Protein AF-A0A1V6W0F0-F1 (afdb_monomer)

Organism: Penicillium nalgiovense (NCBI:txid60175)

Foldseek 3Di:
DVQAVDDPVRCLVCVLVLLCLWQVDFFPLHDPDDDDPVVVVVSVVVLVVPFARTDLVSLLVSLCVVAPQPAWFQDQPPRPVPRDKDWFWWAAPPPRQIEIGINDQFQADDDPPDSHHYDDDPDPQQTDHPSVSVSLQAQDGSHHHWDQGPPPGTIHHRLLAALPCLLVVVVVVCRRCVPDDADLAAEGEDPADEDDPDDDPPDDDPPPCPDPPNVVVVCSCPPLSNDNVSSVVVSCVPPPPVRCLRYDYQHHYDPDPDDPPSPSVCSVVVSPDDGDDDLSNVLSCLVRPFKDWDFPDDFDDDPNDTDTHIDIGTPDQPVLVSLVVNCVSPVFAFDADPVRHGPGTRDNPDDDD

Secondary structure (DSSP, 8-state):
-GGGT--HHHHHHHHHHHHHHHHSS--TT--SS---HHHHHHHHHHHHHSS-SS-HHHHHHHHHHHS-TT-BTT-STT--TT----EEEEEETTT--EEEEES---SSPPPTT-SEEE---SSGGG--BHHHHHHHHT--TTTS--EEETTTEEEEETHHHHSS-HHHHHHHHHHH-TT--S-S-EEEEPS-B----------S-HHHHTSHHHHHHHHHHT-GGG-HHHHHHHHHTTS-HHHHTTEEEE--B-SSPPPPTT-TTSHHHHTTSPPPPPHHHHHHHHHHSSEEEEESSPPEEETTEEE--EEEEESSTTHHHHHHHHHHHSTT-EEE-TTS-EEEE--TT-S--

InterPro domains:
  IPR002641 Patatin-like phospholipase domain [PF01734] (39-170)
  IPR016035 Acyl transferase/acyl hydrolase/lysophospholipase [SSF52151] (5-272)

Mean predicted aligned error: 9.12 Å

Radius of gyration: 24.49 Å; Cα contacts (8 Å, |Δi|>4): 458; chains: 1; bounding box: 68×50×75 Å

Sequence (353 aa):
MVLNGLSAEESCAKFPAFARMIFGSPPKHAPKSPISRCATWIKSLACFLADCQYDSERLEDALQRVVDPQRRMFDVTTTSSTGCRVAIITSRTSDGKACVLANYRGMGQREANAAYEFLVPKTADENPHVWKVAQCSVAAPFFFRSKSLPGFGALQDGGVRANNPLAIALKESVVIWPSAKTHDLLLSVGTGSFSSLAKPIEGASRILQDSAIPRMIRATMSSPCMDGEQGFHEALNFVPDVERSNIFRLNHELPEPLPRLDDVSKLEGMSKMHFTVPTELVRTILATAFFFFELDELPIKSQGVFFCKGSVLCSRSYSRDLVKLVMVEFPGARFEMARGQRLGDIDDDDGCR

Solvent-accessible surface area (backbone atoms only — not comparable to full-atom values): 21026 Å² total; per-residue (Å²): 84,53,90,61,75,42,50,70,68,57,36,60,70,46,41,63,63,54,48,40,64,55,47,65,55,79,44,83,79,55,79,93,60,97,72,58,74,70,62,48,54,55,46,52,52,50,54,70,68,34,69,37,35,48,63,62,65,43,47,46,58,52,31,45,74,49,29,62,73,81,42,44,39,62,57,66,87,75,49,56,103,78,66,73,79,51,75,48,53,21,11,31,71,90,78,49,44,33,33,38,44,40,40,66,81,53,80,39,84,78,64,95,82,47,90,50,44,78,65,73,67,89,51,80,83,32,52,51,36,40,40,58,54,50,49,18,28,66,12,37,82,62,42,22,54,63,39,69,43,63,94,70,44,50,23,16,16,11,33,79,46,42,44,28,54,55,49,58,51,57,58,48,47,45,20,54,38,67,86,59,90,70,68,76,68,42,81,46,77,56,94,56,47,54,82,70,82,78,70,81,84,84,84,71,76,64,79,74,58,69,35,72,65,58,42,50,53,49,50,59,75,68,27,59,39,58,33,46,66,54,28,45,56,60,35,48,75,78,50,60,76,86,62,47,82,35,53,45,77,52,62,47,77,43,98,53,79,74,74,62,96,68,52,68,84,50,50,72,61,59,73,69,56,87,81,84,77,58,67,68,57,54,51,48,45,63,72,52,72,40,58,46,81,46,70,78,49,82,67,46,78,54,96,93,42,73,50,74,50,63,47,81,44,58,81,51,84,62,32,41,63,51,45,55,50,43,46,70,80,32,79,84,36,59,47,61,45,100,88,71,49,77,76,45,76,67,56,95,82,48,55,67,130

pLDDT: mean 83.38, std 13.98, range [41.59, 97.75]

Structure (mmCIF, N/CA/C/O backbone):
data_AF-A0A1V6W0F0-F1
#
_entry.id   AF-A0A1V6W0F0-F1
#
loop_
_atom_site.group_PDB
_atom_site.id
_atom_site.type_symbol
_atom_site.label_atom_id
_atom_site.label_alt_id
_atom_site.label_comp_id
_atom_site.label_asym_id
_atom_site.label_entity_id
_atom_site.label_seq_id
_atom_site.pdbx_PDB_ins_code
_atom_site.Cartn_x
_atom_site.Cartn_y
_atom_site.Cartn_z
_atom_site.occupancy
_atom_site.B_iso_or_equiv
_atom_site.auth_seq_id
_atom_site.auth_comp_id
_atom_site.auth_asym_id
_atom_site.auth_atom_id
_atom_site.pdbx_PDB_model_num
ATOM 1 N N . MET A 1 1 ? -5.999 -0.229 -9.070 1.00 49.59 1 MET A N 1
ATOM 2 C CA . MET A 1 1 ? -7.384 -0.579 -9.463 1.00 49.59 1 MET A CA 1
ATOM 3 C C . MET A 1 1 ? -8.366 -0.294 -8.333 1.00 49.59 1 MET A C 1
ATOM 5 O O . MET A 1 1 ? -9.272 0.497 -8.543 1.00 49.59 1 MET A O 1
ATOM 9 N N . VAL A 1 2 ? -8.121 -0.808 -7.122 1.00 56.62 2 VAL A N 1
ATOM 10 C CA . VAL A 1 2 ? -8.956 -0.568 -5.922 1.00 56.62 2 VAL A CA 1
ATOM 11 C C . VAL A 1 2 ? -9.174 0.917 -5.597 1.00 56.62 2 VAL A C 1
ATOM 13 O O . VAL A 1 2 ? -10.267 1.319 -5.217 1.00 56.62 2 VAL A O 1
ATOM 16 N N . LEU A 1 3 ? -8.170 1.772 -5.835 1.00 59.12 3 LEU A N 1
ATOM 17 C CA . LEU A 1 3 ? -8.300 3.219 -5.625 1.00 59.12 3 LEU A CA 1
ATOM 18 C C . LEU A 1 3 ? -9.451 3.863 -6.413 1.00 59.12 3 LEU A C 1
ATOM 20 O O . LEU A 1 3 ? -9.913 4.922 -6.006 1.00 59.12 3 LEU A O 1
ATOM 24 N N . ASN A 1 4 ? -9.935 3.245 -7.493 1.00 67.94 4 ASN A N 1
ATOM 25 C CA . ASN A 1 4 ? -11.017 3.772 -8.325 1.00 67.94 4 ASN A CA 1
ATOM 26 C C . ASN A 1 4 ? -12.413 3.241 -7.936 1.00 67.94 4 ASN A C 1
ATOM 28 O O . ASN A 1 4 ? -13.309 3.210 -8.772 1.00 67.94 4 ASN A O 1
ATOM 32 N N . GLY A 1 5 ? -12.586 2.755 -6.701 1.00 70.44 5 GLY A N 1
ATOM 33 C CA . GLY A 1 5 ? -13.864 2.213 -6.221 1.00 70.44 5 GLY A CA 1
ATOM 34 C C . GLY A 1 5 ? -14.187 0.800 -6.717 1.00 70.44 5 GLY A C 1
ATOM 35 O O . GLY A 1 5 ? -15.280 0.311 -6.460 1.00 70.44 5 GLY A O 1
ATOM 36 N N . LEU A 1 6 ? -13.246 0.139 -7.401 1.00 78.62 6 LEU A N 1
ATOM 37 C CA . LEU A 1 6 ? -13.372 -1.272 -7.762 1.00 78.62 6 LEU A CA 1
ATOM 38 C C . LEU A 1 6 ? -13.197 -2.154 -6.524 1.00 78.62 6 LEU A C 1
ATOM 40 O O . LEU A 1 6 ? -12.285 -1.928 -5.721 1.00 78.62 6 LEU A O 1
ATOM 44 N N . SER A 1 7 ? -14.016 -3.197 -6.425 1.00 84.88 7 SER A N 1
ATOM 45 C CA . SER A 1 7 ? -13.841 -4.258 -5.430 1.00 84.88 7 SER A CA 1
ATOM 46 C C . SER A 1 7 ? -12.527 -5.026 -5.638 1.00 84.88 7 SER A C 1
ATOM 48 O O . SER A 1 7 ? -11.852 -4.920 -6.677 1.00 84.88 7 SER A O 1
ATOM 50 N N . ALA A 1 8 ? -12.141 -5.808 -4.627 1.00 85.06 8 ALA A N 1
ATOM 51 C CA . ALA A 1 8 ? -10.982 -6.686 -4.717 1.00 85.06 8 ALA A CA 1
ATOM 52 C C . ALA A 1 8 ? -11.203 -7.783 -5.772 1.00 85.06 8 ALA A C 1
ATOM 54 O O . ALA A 1 8 ? -10.299 -8.030 -6.576 1.00 85.06 8 ALA A O 1
ATOM 55 N N . GLU A 1 9 ? -12.406 -8.370 -5.844 1.00 87.44 9 GLU A N 1
ATOM 56 C CA . GLU A 1 9 ? -12.744 -9.389 -6.842 1.00 87.44 9 GLU A CA 1
ATOM 57 C C . GLU A 1 9 ? -12.674 -8.828 -8.267 1.00 87.44 9 GLU A C 1
ATOM 59 O O . GLU A 1 9 ? -12.034 -9.420 -9.139 1.00 87.44 9 GLU A O 1
ATOM 64 N N . GLU A 1 10 ? -13.254 -7.649 -8.512 1.00 88.75 10 GLU A N 1
ATOM 65 C CA . GLU A 1 10 ? -13.190 -7.003 -9.829 1.00 88.75 10 GLU A CA 1
ATOM 66 C C . GLU A 1 10 ? -11.758 -6.633 -10.221 1.00 88.75 10 GLU A C 1
ATOM 68 O O . GLU A 1 10 ? -11.378 -6.743 -11.390 1.00 88.75 10 GLU A O 1
ATOM 73 N N . SER A 1 11 ? -10.955 -6.181 -9.253 1.00 89.06 11 SER A N 1
ATOM 74 C CA . SER A 1 11 ? -9.541 -5.876 -9.479 1.00 89.06 11 SER A CA 1
ATOM 75 C C . SER A 1 11 ? -8.767 -7.137 -9.865 1.00 89.06 11 SER A C 1
ATOM 77 O O . SER A 1 11 ? -8.005 -7.102 -10.831 1.00 89.06 11 SER A O 1
ATOM 79 N N . CYS A 1 12 ? -9.006 -8.256 -9.173 1.00 88.50 12 CYS A N 1
ATOM 80 C CA . CYS A 1 12 ? -8.413 -9.554 -9.490 1.00 88.50 12 CYS A CA 1
ATOM 81 C C . CYS A 1 12 ? -8.813 -10.030 -10.897 1.00 88.50 12 CYS A C 1
ATOM 83 O O . CYS A 1 12 ? -7.951 -10.373 -11.704 1.00 88.50 12 CYS A O 1
ATOM 85 N N . ALA A 1 13 ? -10.102 -9.951 -11.244 1.00 89.06 13 ALA A N 1
ATOM 86 C CA . ALA A 1 13 ? -10.613 -10.375 -12.548 1.00 89.06 13 ALA A CA 1
ATOM 87 C C . ALA A 1 13 ? -10.042 -9.554 -13.721 1.00 89.06 13 ALA A C 1
ATOM 89 O O . ALA A 1 13 ? -9.787 -10.091 -14.800 1.00 89.06 13 ALA A O 1
ATOM 90 N N . LYS A 1 14 ? -9.818 -8.249 -13.525 1.00 89.88 14 LYS A N 1
ATOM 91 C CA . LYS A 1 14 ? -9.286 -7.352 -14.568 1.00 89.88 14 LYS A CA 1
ATOM 92 C C . LYS A 1 14 ? -7.756 -7.372 -14.668 1.00 89.88 14 LYS A C 1
ATOM 94 O O . LYS A 1 14 ? -7.216 -6.989 -15.712 1.00 89.88 14 LYS A O 1
ATOM 99 N N . PHE A 1 15 ? -7.052 -7.820 -13.626 1.00 90.62 15 PHE A N 1
ATOM 100 C CA . PHE A 1 15 ? -5.590 -7.780 -13.565 1.00 90.62 15 PHE A CA 1
ATOM 101 C C . PHE A 1 15 ? -4.891 -8.513 -14.728 1.00 90.62 15 PHE A C 1
ATOM 103 O O . PHE A 1 15 ? -3.976 -7.925 -15.305 1.00 90.62 15 PHE A O 1
ATOM 110 N N . PRO A 1 16 ? -5.318 -9.713 -15.179 1.00 91.62 16 PRO A N 1
ATOM 111 C CA . PRO A 1 16 ? -4.650 -10.389 -16.292 1.00 91.62 16 PRO A CA 1
ATOM 112 C C . PRO A 1 16 ? -4.684 -9.609 -17.610 1.00 91.62 16 PRO A C 1
ATOM 114 O O . PRO A 1 16 ? -3.686 -9.556 -18.329 1.00 91.62 16 PRO A O 1
ATOM 117 N N . ALA A 1 17 ? -5.814 -8.973 -17.932 1.00 90.38 17 ALA A N 1
ATOM 118 C CA . ALA A 1 17 ? -5.926 -8.129 -19.121 1.00 90.38 17 ALA A CA 1
ATOM 119 C C . ALA A 1 17 ? -5.036 -6.881 -19.004 1.00 90.38 17 ALA A C 1
ATOM 121 O O . ALA A 1 17 ? -4.352 -6.509 -19.959 1.00 90.38 17 ALA A O 1
ATOM 122 N N . PHE A 1 18 ? -4.997 -6.278 -17.813 1.00 90.62 18 PHE A N 1
ATOM 123 C CA . PHE A 1 18 ? -4.129 -5.144 -17.505 1.00 90.62 18 PHE A CA 1
ATOM 124 C C . PHE A 1 18 ? -2.638 -5.496 -17.645 1.00 90.62 18 PHE A C 1
ATOM 126 O O . PHE A 1 18 ? -1.905 -4.797 -18.342 1.00 90.62 18 PHE A O 1
ATOM 133 N N . ALA A 1 19 ? -2.191 -6.614 -17.070 1.00 91.38 19 ALA A N 1
ATOM 134 C CA . ALA A 1 19 ? -0.801 -7.060 -17.149 1.00 91.38 19 ALA A CA 1
ATOM 135 C C . ALA A 1 19 ? -0.371 -7.368 -18.594 1.00 91.38 19 ALA A C 1
ATOM 137 O O . ALA A 1 19 ? 0.707 -6.960 -19.023 1.00 91.38 19 ALA A O 1
ATOM 138 N N . ARG A 1 20 ? -1.235 -8.017 -19.390 1.00 91.38 20 ARG A N 1
ATOM 139 C CA . ARG A 1 20 ? -0.967 -8.312 -20.812 1.00 91.38 20 ARG A CA 1
ATOM 140 C C . ARG A 1 20 ? -0.881 -7.058 -21.682 1.00 91.38 20 ARG A C 1
ATOM 142 O O . ARG A 1 20 ? -0.145 -7.053 -22.660 1.00 91.38 20 ARG A O 1
ATOM 149 N N . MET A 1 21 ? -1.579 -5.982 -21.339 1.00 89.62 21 MET A N 1
ATOM 150 C CA . MET A 1 21 ? -1.435 -4.706 -22.048 1.00 89.62 21 MET A CA 1
ATOM 151 C C . MET A 1 21 ? -0.038 -4.089 -21.855 1.00 89.62 21 MET A C 1
ATOM 153 O O . MET A 1 21 ? 0.506 -3.498 -22.788 1.00 89.62 21 MET A O 1
ATOM 157 N N . ILE A 1 22 ? 0.553 -4.266 -20.670 1.00 89.44 22 ILE A N 1
ATOM 158 C CA . ILE A 1 22 ? 1.870 -3.722 -20.319 1.00 89.44 22 ILE A CA 1
ATOM 159 C C . ILE A 1 22 ? 2.995 -4.633 -20.834 1.00 89.44 22 ILE A C 1
ATOM 161 O O . ILE A 1 22 ? 3.895 -4.171 -21.536 1.00 89.44 22 ILE A O 1
ATOM 165 N N . PHE A 1 23 ? 2.921 -5.930 -20.526 1.00 89.25 23 PHE A N 1
ATOM 166 C CA . PHE A 1 23 ? 3.997 -6.905 -20.752 1.00 89.25 23 PHE A CA 1
ATOM 167 C C . PHE A 1 23 ? 3.743 -7.871 -21.920 1.00 89.25 23 PHE A C 1
ATOM 169 O O . PHE A 1 23 ? 4.612 -8.656 -22.276 1.00 89.25 23 PHE A O 1
ATOM 176 N N . GLY A 1 24 ? 2.566 -7.842 -22.550 1.00 78.00 24 GLY A N 1
ATOM 177 C CA . GLY A 1 24 ? 2.193 -8.808 -23.594 1.00 78.00 24 GLY A CA 1
ATOM 178 C C . GLY A 1 24 ? 2.834 -8.565 -24.960 1.00 78.00 24 GLY A C 1
ATOM 179 O O . GLY A 1 24 ? 2.580 -9.319 -25.894 1.00 78.00 24 GLY A O 1
ATOM 180 N N . SER A 1 25 ? 3.652 -7.524 -25.117 1.00 73.44 25 SER A N 1
ATOM 181 C CA . SER A 1 25 ? 4.489 -7.368 -26.307 1.00 73.44 25 SER A CA 1
ATOM 182 C C . SER A 1 25 ? 5.943 -7.657 -25.998 1.00 73.44 25 SER A C 1
ATOM 184 O O . SER A 1 25 ? 6.393 -7.379 -24.887 1.00 73.44 25 SER A O 1
ATOM 186 N N . PRO A 1 26 ? 6.688 -8.176 -26.989 1.00 66.81 26 PRO A N 1
ATOM 187 C CA . PRO A 1 26 ? 8.094 -8.467 -26.805 1.00 66.81 26 PRO A CA 1
ATOM 188 C C . PRO A 1 26 ? 8.844 -7.205 -26.344 1.00 66.81 26 PRO A C 1
ATOM 190 O O . PRO A 1 26 ? 8.580 -6.122 -26.884 1.00 66.81 26 PRO A O 1
ATOM 193 N N . PRO A 1 27 ? 9.788 -7.334 -25.393 1.00 66.88 27 PRO A N 1
ATOM 194 C CA . PRO A 1 27 ? 10.680 -6.249 -25.002 1.00 66.88 27 PRO A CA 1
ATOM 195 C C . PRO A 1 27 ? 11.294 -5.553 -26.221 1.00 66.88 27 PRO A C 1
ATOM 197 O O . PRO A 1 27 ? 11.553 -6.203 -27.240 1.00 66.88 27 PRO A O 1
ATOM 200 N N . LYS A 1 28 ? 11.603 -4.254 -26.117 1.00 60.59 28 LYS A N 1
ATOM 201 C CA . LYS A 1 28 ? 12.137 -3.439 -27.234 1.00 60.59 28 LYS A CA 1
ATOM 202 C C . LYS A 1 28 ? 13.365 -4.070 -27.919 1.00 60.59 28 LYS A C 1
ATOM 204 O O . LYS A 1 28 ? 13.586 -3.865 -29.111 1.00 60.59 28 LYS A O 1
ATOM 209 N N . HIS A 1 29 ? 14.126 -4.891 -27.191 1.00 59.22 29 HIS A N 1
ATOM 210 C CA . HIS A 1 29 ? 15.324 -5.585 -27.674 1.00 59.22 29 HIS A CA 1
ATOM 211 C C . HIS A 1 29 ? 15.187 -7.116 -27.791 1.00 59.22 29 HIS A C 1
ATOM 213 O O . HIS A 1 29 ? 16.197 -7.811 -27.933 1.00 59.22 29 HIS A O 1
ATOM 219 N N . ALA A 1 30 ? 13.963 -7.657 -27.774 1.00 51.38 30 ALA A N 1
ATOM 220 C CA . ALA A 1 30 ? 13.728 -9.093 -27.898 1.00 51.38 30 ALA A CA 1
ATOM 221 C C . ALA A 1 30 ? 14.316 -9.661 -29.211 1.00 51.38 30 ALA A C 1
ATOM 223 O O . ALA A 1 30 ? 14.197 -9.042 -30.278 1.00 51.38 30 ALA A O 1
ATOM 224 N N . PRO A 1 31 ? 14.980 -10.829 -29.171 1.00 48.44 31 PRO A N 1
ATOM 225 C CA . PRO A 1 31 ? 15.574 -11.425 -30.359 1.00 48.44 31 PRO A CA 1
ATOM 226 C C . PRO A 1 31 ? 14.484 -11.885 -31.338 1.00 48.44 31 PRO A C 1
ATOM 228 O O . PRO A 1 31 ? 13.665 -12.735 -31.015 1.00 48.44 31 PRO A O 1
ATOM 231 N N . LYS A 1 32 ? 14.497 -11.337 -32.560 1.00 48.00 32 LYS A N 1
ATOM 232 C CA . LYS A 1 32 ? 13.578 -11.717 -33.650 1.00 48.00 32 LYS A CA 1
ATOM 233 C C . LYS A 1 32 ? 14.002 -13.001 -34.399 1.00 48.00 32 LYS A C 1
ATOM 235 O O . LYS A 1 32 ? 13.306 -13.418 -35.315 1.00 48.00 32 LYS A O 1
ATOM 240 N N . SER A 1 33 ? 15.134 -13.617 -34.040 1.00 50.38 33 SER A N 1
ATOM 241 C CA . SER A 1 33 ? 15.689 -14.838 -34.655 1.00 50.38 33 SER A CA 1
ATOM 242 C C . SER A 1 33 ? 16.739 -15.497 -33.733 1.00 50.38 33 SER A C 1
ATOM 244 O O . SER A 1 33 ? 17.213 -14.832 -32.805 1.00 50.38 33 SER A O 1
ATOM 246 N N . PRO A 1 34 ? 17.128 -16.776 -33.942 1.00 47.16 34 PRO A N 1
ATOM 247 C CA . PRO A 1 34 ? 18.259 -17.382 -33.237 1.00 47.16 34 PRO A CA 1
ATOM 248 C C . PRO A 1 34 ? 19.565 -16.709 -33.686 1.00 47.16 34 PRO A C 1
ATOM 250 O O . PRO A 1 34 ? 19.930 -16.742 -34.859 1.00 47.16 34 PRO A O 1
ATOM 253 N N . ILE A 1 35 ? 20.250 -16.039 -32.759 1.00 52.50 35 ILE A N 1
ATOM 254 C CA . ILE A 1 35 ? 21.395 -15.167 -33.055 1.00 52.50 35 ILE A CA 1
ATOM 255 C C . ILE A 1 35 ? 22.701 -15.805 -32.556 1.00 52.50 35 ILE A C 1
ATOM 257 O O . ILE A 1 35 ? 22.751 -16.401 -31.484 1.00 52.50 35 ILE A O 1
ATOM 261 N N . SER A 1 36 ? 23.776 -15.635 -33.333 1.00 53.59 36 SER A N 1
ATOM 262 C CA . SER A 1 36 ? 25.158 -16.012 -32.993 1.00 53.59 36 SER A CA 1
ATOM 263 C C . SER A 1 36 ? 25.613 -15.498 -31.610 1.00 53.59 36 SER A C 1
ATOM 265 O O . SER A 1 36 ? 25.247 -14.400 -31.174 1.00 53.59 36 SER A O 1
ATOM 267 N N . ARG A 1 37 ? 26.477 -16.267 -30.927 1.00 52.28 37 ARG A N 1
ATOM 268 C CA . ARG A 1 37 ? 26.984 -15.971 -29.570 1.00 52.28 37 ARG A CA 1
ATOM 269 C C . ARG A 1 37 ? 27.592 -14.566 -29.444 1.00 52.28 37 ARG A C 1
ATOM 271 O O . ARG A 1 37 ? 27.335 -13.904 -28.446 1.00 52.28 37 ARG A O 1
ATOM 278 N N . CYS A 1 38 ? 28.318 -14.061 -30.445 1.00 48.62 38 CYS A N 1
ATOM 279 C CA . CYS A 1 38 ? 28.922 -12.716 -30.394 1.00 48.62 38 CYS A CA 1
ATOM 280 C C . CYS A 1 38 ? 27.882 -11.584 -30.401 1.00 48.62 38 CYS A C 1
ATOM 282 O O . CYS A 1 38 ? 28.019 -10.605 -29.670 1.00 48.62 38 CYS A O 1
ATOM 284 N N . ALA A 1 39 ? 26.799 -11.733 -31.163 1.00 51.50 39 ALA A N 1
ATOM 285 C CA . ALA A 1 39 ? 25.720 -10.749 -31.188 1.00 51.50 39 ALA A CA 1
ATOM 286 C C . ALA A 1 39 ? 24.831 -10.812 -29.927 1.00 51.50 39 ALA A C 1
ATOM 288 O O . ALA A 1 39 ? 24.142 -9.842 -29.617 1.00 51.50 39 ALA A O 1
ATOM 289 N N . THR A 1 40 ? 24.909 -11.898 -29.149 1.00 52.16 40 THR A N 1
ATOM 290 C CA . THR A 1 40 ? 24.295 -11.989 -27.812 1.00 52.16 40 THR A CA 1
ATOM 291 C C . THR A 1 40 ? 25.018 -11.085 -26.807 1.00 52.16 40 THR A C 1
ATOM 293 O O . THR A 1 40 ? 24.359 -10.369 -26.062 1.00 52.16 40 THR A O 1
ATOM 296 N N . TRP A 1 41 ? 26.356 -11.029 -26.836 1.00 50.31 41 TRP A N 1
ATOM 297 C CA . TRP A 1 41 ? 27.146 -10.138 -25.969 1.00 50.31 41 TRP A CA 1
ATOM 298 C C . TRP A 1 41 ? 26.914 -8.657 -26.282 1.00 50.31 41 TRP A C 1
ATOM 300 O O . TRP A 1 41 ? 26.657 -7.875 -25.371 1.00 50.31 41 TRP A O 1
ATOM 310 N N . ILE A 1 42 ? 26.921 -8.284 -27.567 1.00 54.94 42 ILE A N 1
ATOM 311 C CA . ILE A 1 42 ? 26.652 -6.904 -28.010 1.00 54.94 42 ILE A CA 1
ATOM 312 C C . ILE A 1 42 ? 25.230 -6.476 -27.622 1.00 54.94 42 ILE A C 1
ATOM 314 O O . ILE A 1 42 ? 25.026 -5.349 -27.184 1.00 54.94 42 ILE A O 1
ATOM 318 N N . LYS A 1 43 ? 24.241 -7.375 -27.718 1.00 54.94 43 LYS A N 1
ATOM 319 C CA . LYS A 1 43 ? 22.870 -7.093 -27.272 1.00 54.94 43 LYS A CA 1
ATOM 320 C C . LYS A 1 43 ? 22.715 -7.068 -25.763 1.00 54.94 43 LYS A C 1
ATOM 322 O O . LYS A 1 43 ? 21.946 -6.254 -25.281 1.00 54.94 43 LYS A O 1
ATOM 327 N N . SER A 1 44 ? 23.419 -7.917 -25.021 1.00 50.22 44 SER A N 1
ATOM 328 C CA . SER A 1 44 ? 23.411 -7.864 -23.558 1.00 50.22 44 SER A CA 1
ATOM 329 C C . SER A 1 44 ? 24.010 -6.547 -23.071 1.00 50.22 44 SER A C 1
ATOM 331 O O . SER A 1 44 ? 23.477 -5.953 -22.144 1.00 50.22 44 SER A O 1
ATOM 333 N N . LEU A 1 45 ? 25.050 -6.050 -23.752 1.00 54.34 45 LEU A N 1
ATOM 334 C CA . LEU A 1 45 ? 25.604 -4.718 -23.532 1.00 54.34 45 LEU A CA 1
ATOM 335 C C . LEU A 1 45 ? 24.621 -3.616 -23.962 1.00 54.34 45 LEU A C 1
ATOM 337 O O . LEU A 1 45 ? 24.426 -2.665 -23.223 1.00 54.34 45 LEU A O 1
ATOM 341 N N . ALA A 1 46 ? 23.942 -3.755 -25.104 1.00 53.16 46 ALA A N 1
ATOM 342 C CA . ALA A 1 46 ? 22.931 -2.794 -25.551 1.00 53.16 46 ALA A CA 1
ATOM 343 C C . ALA A 1 46 ? 21.681 -2.770 -24.652 1.00 53.16 46 ALA A C 1
ATOM 345 O O . ALA A 1 46 ? 21.134 -1.703 -24.435 1.00 53.16 46 ALA A O 1
ATOM 346 N N . CYS A 1 47 ? 21.252 -3.907 -24.097 1.00 51.03 47 CYS A N 1
ATOM 347 C CA . CYS A 1 47 ? 20.174 -3.999 -23.106 1.00 51.03 47 CYS A CA 1
ATOM 348 C C . CYS A 1 47 ? 20.623 -3.471 -21.742 1.00 51.03 47 CYS A C 1
ATOM 350 O O . CYS A 1 47 ? 19.827 -2.870 -21.038 1.00 51.03 47 CYS A O 1
ATOM 352 N N . PHE A 1 48 ? 21.893 -3.671 -21.384 1.00 52.84 48 PHE A N 1
ATOM 353 C CA . PHE A 1 48 ? 22.507 -3.068 -20.202 1.00 52.84 48 PHE A CA 1
ATOM 354 C C . PHE A 1 48 ? 22.606 -1.538 -20.324 1.00 52.84 48 PHE A C 1
ATOM 356 O O . PHE A 1 48 ? 22.456 -0.834 -19.333 1.00 52.84 48 PHE A O 1
ATOM 363 N N . LEU A 1 49 ? 22.822 -1.028 -21.540 1.00 53.12 49 LEU A N 1
ATOM 364 C CA . LEU A 1 49 ? 22.825 0.403 -21.860 1.00 53.12 49 LEU A CA 1
ATOM 365 C C . LEU A 1 49 ? 21.420 0.965 -22.142 1.00 53.12 49 LEU A C 1
ATOM 367 O O . LEU A 1 49 ? 21.239 2.181 -22.139 1.00 53.12 49 LEU A O 1
ATOM 371 N N . ALA A 1 50 ? 20.431 0.109 -22.404 1.00 54.81 50 ALA A N 1
ATOM 372 C CA . ALA A 1 50 ? 19.052 0.515 -22.617 1.00 54.81 50 ALA A CA 1
ATOM 373 C C . ALA A 1 50 ? 18.376 0.758 -21.263 1.00 54.81 50 ALA A C 1
ATOM 375 O O . ALA A 1 50 ? 18.114 -0.162 -20.497 1.00 54.81 50 ALA A O 1
ATOM 376 N N . ASP A 1 51 ? 18.038 2.020 -21.017 1.00 62.94 51 ASP A N 1
ATOM 377 C CA . ASP A 1 51 ? 17.389 2.558 -19.810 1.00 62.94 51 ASP A CA 1
ATOM 378 C C . ASP A 1 51 ? 15.992 1.940 -19.507 1.00 62.94 51 ASP A C 1
ATOM 380 O O . ASP A 1 51 ? 15.364 2.275 -18.508 1.00 62.94 51 ASP A O 1
ATOM 384 N N . CYS A 1 52 ? 15.457 1.057 -20.371 1.00 70.81 52 CYS A N 1
ATOM 385 C CA . CYS A 1 52 ? 14.189 0.334 -20.170 1.00 70.81 52 CYS A CA 1
ATOM 386 C C . CYS A 1 52 ? 13.982 -0.830 -21.167 1.00 70.81 52 CYS A C 1
ATOM 388 O O . CYS A 1 52 ? 14.334 -0.729 -22.344 1.00 70.81 52 CYS A O 1
ATOM 390 N N . GLN A 1 53 ? 13.344 -1.921 -20.723 1.00 78.06 53 GLN A N 1
ATOM 391 C CA . GLN A 1 53 ? 12.914 -3.041 -21.582 1.00 78.06 53 GLN A CA 1
ATOM 392 C C . GLN A 1 53 ? 11.541 -2.808 -22.232 1.00 78.06 53 GLN A C 1
ATOM 394 O O . GLN A 1 53 ? 11.301 -3.270 -23.354 1.00 78.06 53 GLN A O 1
ATOM 399 N N . TYR A 1 54 ? 10.655 -2.091 -21.539 1.00 81.19 54 TYR A N 1
ATOM 400 C CA . TYR A 1 54 ? 9.260 -1.884 -21.916 1.00 81.19 54 TYR A CA 1
ATOM 401 C C . TYR A 1 54 ? 8.958 -0.420 -22.222 1.00 81.19 54 TYR A C 1
ATOM 403 O O . TYR A 1 54 ? 9.715 0.494 -21.890 1.00 81.19 54 TYR A O 1
ATOM 411 N N . ASP A 1 55 ? 7.845 -0.195 -22.918 1.00 78.00 55 ASP A N 1
ATOM 412 C CA . ASP A 1 55 ? 7.439 1.140 -23.325 1.00 78.00 55 ASP A CA 1
ATOM 413 C C . ASP A 1 55 ? 6.648 1.871 -22.239 1.00 78.00 55 ASP A C 1
ATOM 415 O O . ASP A 1 55 ? 5.598 1.400 -21.799 1.00 78.00 55 ASP A O 1
ATOM 419 N N . SER A 1 56 ? 7.135 3.040 -21.823 1.00 81.56 56 SER A N 1
ATOM 420 C CA . SER A 1 56 ? 6.485 3.835 -20.780 1.00 81.56 56 SER A CA 1
ATOM 421 C C . SER A 1 56 ? 5.115 4.366 -21.208 1.00 81.56 56 SER A C 1
ATOM 423 O O . SER A 1 56 ? 4.281 4.585 -20.334 1.00 81.56 56 SER A O 1
ATOM 425 N N . GLU A 1 57 ? 4.874 4.555 -22.510 1.00 85.81 57 GLU A N 1
ATOM 426 C CA . GLU A 1 57 ? 3.578 5.004 -23.051 1.00 85.81 57 GLU A CA 1
ATOM 427 C C . GLU A 1 57 ? 2.484 3.953 -22.842 1.00 85.81 57 GLU A C 1
ATOM 429 O O . GLU A 1 57 ? 1.370 4.269 -22.450 1.00 85.81 57 GLU A O 1
ATOM 434 N N . ARG A 1 58 ? 2.811 2.666 -22.972 1.00 87.44 58 ARG A N 1
ATOM 435 C CA . ARG A 1 58 ? 1.833 1.594 -22.730 1.00 87.44 58 ARG A CA 1
ATOM 436 C C . ARG A 1 58 ? 1.470 1.454 -21.266 1.00 87.44 58 ARG A C 1
ATOM 438 O O . ARG A 1 58 ? 0.319 1.181 -20.941 1.00 87.44 58 ARG A O 1
ATOM 445 N N . LEU A 1 59 ? 2.457 1.625 -20.388 1.00 89.25 59 LEU A N 1
ATOM 446 C CA . LEU A 1 59 ? 2.217 1.690 -18.951 1.00 89.25 59 LEU A CA 1
ATOM 447 C C . LEU A 1 59 ? 1.333 2.898 -18.606 1.00 89.25 59 LEU A C 1
ATOM 449 O O . LEU A 1 59 ? 0.435 2.783 -17.779 1.00 89.25 59 LEU A O 1
ATOM 453 N N . GLU A 1 60 ? 1.562 4.037 -19.259 1.00 91.19 60 GLU A N 1
ATOM 454 C CA . GLU A 1 60 ? 0.746 5.245 -19.120 1.00 91.19 60 GLU A CA 1
ATOM 455 C C . GLU A 1 60 ? -0.707 5.008 -19.541 1.00 91.19 60 GLU A C 1
ATOM 457 O O . GLU A 1 60 ? -1.609 5.172 -18.719 1.00 91.19 60 GLU A O 1
ATOM 462 N N . ASP A 1 61 ? -0.921 4.518 -20.762 1.00 90.94 61 ASP A N 1
ATOM 463 C CA . ASP A 1 61 ? -2.243 4.172 -21.291 1.00 90.94 61 ASP A CA 1
ATOM 464 C C . ASP A 1 61 ? -2.960 3.156 -20.398 1.00 90.94 61 ASP A C 1
ATOM 466 O O . ASP A 1 61 ? -4.157 3.270 -20.123 1.00 90.94 61 ASP A O 1
ATOM 470 N N . ALA A 1 62 ? -2.224 2.152 -19.915 1.00 91.19 62 ALA A N 1
ATOM 471 C CA . ALA A 1 62 ? -2.754 1.139 -19.021 1.00 91.19 62 ALA A CA 1
ATOM 472 C C . ALA A 1 62 ? -3.258 1.743 -17.709 1.00 91.19 62 ALA A C 1
ATOM 474 O O . ALA A 1 62 ? -4.373 1.442 -17.275 1.00 91.19 62 ALA A O 1
ATOM 475 N N . LEU A 1 63 ? -2.451 2.601 -17.082 1.00 91.50 63 LEU A N 1
ATOM 476 C CA . LEU A 1 63 ? -2.784 3.241 -15.813 1.00 91.50 63 LEU A CA 1
ATOM 477 C C . LEU A 1 63 ? -3.953 4.220 -15.958 1.00 91.50 63 LEU A C 1
ATOM 479 O O . LEU A 1 63 ? -4.844 4.214 -15.108 1.00 91.50 63 LEU A O 1
ATOM 483 N N . GLN A 1 64 ? -4.007 4.986 -17.050 1.00 90.81 64 GLN A N 1
ATOM 484 C CA . GLN A 1 64 ? -5.117 5.901 -17.346 1.00 90.81 64 GLN A CA 1
ATOM 485 C C . GLN A 1 64 ? -6.451 5.177 -17.597 1.00 90.81 64 GLN A C 1
ATOM 487 O O . GLN A 1 64 ? -7.513 5.764 -17.418 1.00 90.81 64 GLN A O 1
ATOM 492 N N . ARG A 1 65 ? -6.438 3.888 -17.968 1.00 88.38 65 ARG A N 1
ATOM 493 C CA . ARG A 1 65 ? -7.669 3.080 -18.098 1.00 88.38 65 ARG A CA 1
ATOM 494 C C . ARG A 1 65 ? -8.226 2.583 -16.766 1.00 88.38 65 ARG A C 1
ATOM 496 O O . ARG A 1 65 ? -9.403 2.238 -16.697 1.00 88.38 65 ARG A O 1
ATOM 503 N N . VAL A 1 66 ? -7.393 2.479 -15.729 1.00 84.50 66 VAL A N 1
ATOM 504 C CA . VAL A 1 66 ? -7.785 1.885 -14.434 1.00 84.50 66 VAL A CA 1
ATOM 505 C C . VAL A 1 66 ? -7.858 2.888 -13.287 1.00 84.50 66 VAL A C 1
ATOM 507 O O . VAL A 1 66 ? -8.441 2.578 -12.246 1.00 84.50 66 VAL A O 1
ATOM 510 N N . VAL A 1 67 ? -7.261 4.063 -13.458 1.00 84.62 67 VAL A N 1
ATOM 511 C CA . VAL A 1 67 ? -7.349 5.203 -12.547 1.00 84.62 67 VAL A CA 1
ATOM 512 C C . VAL A 1 67 ? -8.011 6.339 -13.308 1.00 84.62 67 VAL A C 1
ATOM 514 O O . VAL A 1 67 ? -7.627 6.590 -14.445 1.00 84.62 67 VAL A O 1
ATOM 517 N N . ASP A 1 68 ? -8.964 7.031 -12.679 1.00 84.88 68 ASP A N 1
ATOM 518 C CA . ASP A 1 68 ? -9.546 8.252 -13.240 1.00 84.88 68 ASP A CA 1
ATOM 519 C C . ASP A 1 68 ? -8.432 9.210 -13.727 1.00 84.88 68 ASP A C 1
ATOM 521 O O . ASP A 1 68 ? -7.626 9.675 -12.908 1.00 84.88 68 ASP A O 1
ATOM 525 N N . PRO A 1 69 ? -8.366 9.505 -15.042 1.00 86.94 69 PRO A N 1
ATOM 526 C CA . PRO A 1 69 ? -7.343 10.365 -15.617 1.00 86.94 69 PRO A CA 1
ATOM 527 C C . PRO A 1 69 ? -7.306 11.771 -15.029 1.00 86.94 69 PRO A C 1
ATOM 529 O O . PRO A 1 69 ? -6.249 12.393 -15.082 1.00 86.94 69 PRO A O 1
ATOM 532 N N . GLN A 1 70 ? -8.424 12.269 -14.486 1.00 87.81 70 GLN A N 1
ATOM 533 C CA . GLN A 1 70 ? -8.533 13.618 -13.923 1.00 87.81 70 GLN A CA 1
ATOM 534 C C . GLN A 1 70 ? -8.182 13.675 -12.438 1.00 87.81 70 GLN A C 1
ATOM 536 O O . GLN A 1 70 ? -7.860 14.747 -11.921 1.00 87.81 70 GLN A O 1
ATOM 541 N N . ARG A 1 71 ? -8.189 12.533 -11.745 1.00 86.56 71 ARG A N 1
ATOM 542 C CA . ARG A 1 71 ? -7.940 12.492 -10.307 1.00 86.56 71 ARG A CA 1
ATOM 543 C C . ARG A 1 71 ? -6.509 12.904 -9.985 1.00 86.56 71 ARG A C 1
ATOM 545 O O . ARG A 1 71 ? -5.546 12.274 -10.441 1.00 86.56 71 ARG A O 1
ATOM 552 N N . ARG A 1 72 ? -6.361 13.920 -9.134 1.00 90.38 72 ARG A N 1
ATOM 553 C CA . ARG A 1 72 ? -5.060 14.363 -8.626 1.00 90.38 72 ARG A CA 1
ATOM 554 C C . ARG A 1 72 ? -4.718 13.737 -7.283 1.00 90.38 72 ARG A C 1
ATOM 556 O O . ARG A 1 72 ? -5.590 13.290 -6.540 1.00 90.38 72 ARG A O 1
ATOM 563 N N . MET A 1 73 ? -3.422 13.673 -6.993 1.00 90.06 73 MET A N 1
ATOM 564 C CA . MET A 1 73 ? -2.907 12.989 -5.809 1.00 90.06 73 MET A CA 1
ATOM 565 C C . MET A 1 73 ? -3.225 13.732 -4.508 1.00 90.06 73 MET A C 1
ATOM 567 O O . MET A 1 73 ? -3.493 13.092 -3.494 1.00 90.06 73 MET A O 1
ATOM 571 N N . PHE A 1 74 ? -3.205 15.067 -4.534 1.00 87.56 74 PHE A N 1
ATOM 572 C CA . PHE A 1 74 ? -3.379 15.900 -3.340 1.00 87.56 74 PHE A CA 1
ATOM 573 C C . PHE A 1 74 ? -4.798 16.457 -3.168 1.00 87.56 74 PHE A C 1
ATOM 575 O O . PHE A 1 74 ? -5.022 17.264 -2.266 1.00 87.56 74 PHE A O 1
ATOM 582 N N . ASP A 1 75 ? -5.755 16.035 -3.997 1.00 80.88 75 ASP A N 1
ATOM 583 C CA . ASP A 1 75 ? -7.142 16.481 -3.876 1.00 80.88 75 ASP A CA 1
ATOM 584 C C . ASP A 1 75 ? -7.794 15.836 -2.648 1.00 80.88 75 ASP A C 1
ATOM 586 O O . ASP A 1 75 ? -7.946 14.616 -2.553 1.00 80.88 75 ASP A O 1
ATOM 590 N N . VAL A 1 76 ? -8.179 16.679 -1.688 1.00 62.19 76 VAL A N 1
ATOM 591 C CA . VAL A 1 76 ? -8.801 16.262 -0.420 1.00 62.19 76 VAL A CA 1
ATOM 592 C C . VAL A 1 76 ? -10.311 16.014 -0.594 1.00 62.19 76 VAL A C 1
ATOM 594 O O . VAL A 1 76 ? -10.897 15.202 0.120 1.00 62.19 76 VAL A O 1
ATOM 597 N N . THR A 1 77 ? -10.942 16.675 -1.570 1.00 52.69 77 THR A N 1
ATOM 598 C CA . THR A 1 77 ? -12.401 16.879 -1.659 1.00 52.69 77 THR A CA 1
ATOM 599 C C . THR A 1 77 ? -13.181 15.842 -2.473 1.00 52.69 77 THR A C 1
ATOM 601 O O . THR A 1 77 ? -14.406 15.876 -2.456 1.00 52.69 77 THR A O 1
ATOM 604 N N . THR A 1 78 ? -12.520 14.899 -3.148 1.00 48.78 78 THR A N 1
ATOM 605 C CA . THR A 1 78 ? -13.177 13.815 -3.917 1.00 48.78 78 THR A CA 1
ATOM 606 C C . THR A 1 78 ? -12.868 12.424 -3.375 1.00 48.78 78 THR A C 1
ATOM 608 O O . THR A 1 78 ? -13.116 11.417 -4.042 1.00 48.78 78 THR A O 1
ATOM 611 N N . THR A 1 79 ? -12.314 12.338 -2.161 1.00 47.31 79 THR A N 1
ATOM 612 C CA . THR A 1 79 ? -12.190 11.049 -1.482 1.00 47.31 79 THR A CA 1
ATOM 613 C C . THR A 1 79 ? -13.576 10.415 -1.404 1.00 47.31 79 THR A C 1
ATOM 615 O O . THR A 1 79 ? -14.551 11.101 -1.108 1.00 47.31 79 THR A O 1
ATOM 618 N N . SER A 1 80 ? -13.660 9.128 -1.770 1.00 49.50 80 SER A N 1
ATOM 619 C CA . SER A 1 80 ? -14.873 8.306 -1.723 1.00 49.50 80 SER A CA 1
ATOM 620 C C . SER A 1 80 ? -15.705 8.626 -0.483 1.00 49.50 80 SER A C 1
ATOM 622 O O . SER A 1 80 ? -15.141 9.047 0.523 1.00 49.50 80 SER A O 1
ATOM 624 N N . SER A 1 81 ? -17.006 8.338 -0.502 1.00 49.22 81 SER A N 1
ATOM 625 C CA . SER A 1 81 ? -17.937 8.496 0.634 1.00 49.22 81 SER A CA 1
ATOM 626 C C . SER A 1 81 ? -17.429 8.007 2.013 1.00 49.22 81 SER A C 1
ATOM 628 O O . SER A 1 81 ? -18.053 8.297 3.025 1.00 49.22 81 SER A O 1
ATOM 630 N N . THR A 1 82 ? -16.293 7.303 2.067 1.00 52.31 82 THR A N 1
ATOM 631 C CA . THR A 1 82 ? -15.572 6.759 3.224 1.00 52.31 82 THR A CA 1
ATOM 632 C C . THR A 1 82 ? -14.245 7.453 3.619 1.00 52.31 82 THR A C 1
ATOM 634 O O . THR A 1 82 ? -13.596 6.983 4.550 1.00 52.31 82 THR A O 1
ATOM 637 N N . GLY A 1 83 ? -13.783 8.534 2.971 1.00 68.50 83 GLY A N 1
ATOM 638 C CA . GLY A 1 83 ? -12.641 9.340 3.463 1.00 68.50 83 GLY A CA 1
ATOM 639 C C . GLY A 1 83 ? -11.275 8.625 3.534 1.00 68.50 83 GLY A C 1
ATOM 640 O O . GLY A 1 83 ? -10.453 8.919 4.404 1.00 68.50 83 GLY A O 1
ATOM 641 N N . CYS A 1 84 ? -11.016 7.661 2.642 1.00 80.88 84 CYS A N 1
ATOM 642 C CA . CYS A 1 84 ? -9.801 6.838 2.677 1.00 80.88 84 CYS A CA 1
ATOM 643 C C . CYS A 1 84 ? -8.509 7.650 2.434 1.00 80.88 84 CYS A C 1
ATOM 645 O O . CYS A 1 84 ? -8.367 8.365 1.434 1.00 80.88 84 CYS A O 1
ATOM 647 N N . ARG A 1 85 ? -7.536 7.481 3.338 1.00 88.12 85 ARG A N 1
ATOM 648 C CA . ARG A 1 85 ? -6.173 8.012 3.214 1.00 88.12 85 ARG A CA 1
ATOM 649 C C . ARG A 1 85 ? -5.305 7.056 2.404 1.00 88.12 85 ARG A C 1
ATOM 651 O O . ARG A 1 85 ? -5.292 5.857 2.653 1.00 88.12 85 ARG A O 1
ATOM 658 N N . VAL A 1 86 ? -4.568 7.601 1.447 1.00 89.94 86 VAL A N 1
ATOM 659 C CA . VAL A 1 86 ? -3.768 6.866 0.470 1.00 89.94 86 VAL A CA 1
ATOM 660 C C . VAL A 1 86 ? -2.390 7.496 0.398 1.00 89.94 86 VAL A C 1
ATOM 662 O O . VAL A 1 86 ? -2.271 8.712 0.247 1.00 89.94 86 VAL A O 1
ATOM 665 N N . ALA A 1 87 ? -1.367 6.651 0.445 1.00 94.31 87 ALA A N 1
ATOM 666 C CA . ALA A 1 87 ? 0.015 7.003 0.173 1.00 94.31 87 ALA A CA 1
ATOM 667 C C . ALA A 1 87 ? 0.576 6.082 -0.916 1.00 94.31 87 ALA A C 1
ATOM 669 O O . ALA A 1 87 ? 0.300 4.883 -0.926 1.00 94.31 87 ALA A O 1
ATOM 670 N N . ILE A 1 88 ? 1.361 6.647 -1.828 1.00 95.88 88 ILE A N 1
ATOM 671 C CA . ILE A 1 88 ? 2.100 5.935 -2.867 1.00 95.88 88 ILE A CA 1
ATOM 672 C C . ILE A 1 88 ? 3.586 6.206 -2.643 1.00 95.88 88 ILE A C 1
ATOM 674 O O . ILE A 1 88 ? 4.002 7.357 -2.483 1.00 95.88 88 ILE A O 1
ATOM 678 N N . ILE A 1 89 ? 4.377 5.133 -2.627 1.00 97.19 89 ILE A N 1
ATOM 679 C CA . ILE A 1 89 ? 5.816 5.192 -2.380 1.00 97.19 89 ILE A CA 1
ATOM 680 C C . ILE A 1 89 ? 6.569 5.176 -3.703 1.00 97.19 89 ILE A C 1
ATOM 682 O O . ILE A 1 89 ? 6.319 4.348 -4.576 1.00 97.19 89 ILE A O 1
ATOM 686 N N . THR A 1 90 ? 7.512 6.097 -3.834 1.00 97.75 90 THR A N 1
ATOM 687 C CA . THR A 1 90 ? 8.456 6.187 -4.951 1.00 97.75 90 THR A CA 1
ATOM 688 C C . THR A 1 90 ? 9.874 6.287 -4.396 1.00 97.75 90 THR A C 1
ATOM 690 O O . THR A 1 90 ? 10.058 6.509 -3.199 1.00 97.75 90 THR A O 1
ATOM 693 N N . SER A 1 91 ? 10.885 6.132 -5.242 1.00 96.81 91 SER A N 1
ATOM 694 C CA . SER A 1 91 ? 12.278 6.420 -4.897 1.00 96.81 91 SER A CA 1
ATOM 695 C C . SER A 1 91 ? 12.796 7.556 -5.773 1.00 96.81 91 SER A C 1
ATOM 697 O O . SER A 1 91 ? 12.530 7.584 -6.975 1.00 96.81 91 SER A O 1
ATOM 699 N N . ARG A 1 92 ? 13.531 8.511 -5.202 1.00 96.44 92 ARG A N 1
ATOM 700 C CA . ARG A 1 92 ? 14.188 9.567 -5.979 1.00 96.44 92 ARG A CA 1
ATOM 701 C C . ARG A 1 92 ? 15.426 9.012 -6.675 1.00 96.44 92 ARG A C 1
ATOM 703 O O . ARG A 1 92 ? 16.261 8.358 -6.057 1.00 96.44 92 ARG A O 1
ATOM 710 N N . THR A 1 93 ? 15.588 9.313 -7.960 1.00 94.06 93 THR A N 1
ATOM 711 C CA . THR A 1 93 ? 16.679 8.728 -8.759 1.00 94.06 93 THR A CA 1
ATOM 712 C C . THR A 1 93 ? 18.068 9.249 -8.385 1.00 94.06 93 THR A C 1
ATOM 714 O O . THR A 1 93 ? 19.055 8.581 -8.666 1.00 94.06 93 THR A O 1
ATOM 717 N N . SER A 1 94 ? 18.171 10.443 -7.791 1.00 93.00 94 SER A N 1
ATOM 718 C CA . SER A 1 94 ? 19.461 11.076 -7.482 1.00 93.00 94 SER A CA 1
ATOM 719 C C . SER A 1 94 ? 20.157 10.507 -6.245 1.00 93.00 94 SER A C 1
ATOM 721 O O . SER A 1 94 ? 21.382 10.514 -6.194 1.00 93.00 94 SER A O 1
ATOM 723 N N . ASP A 1 95 ? 19.397 10.058 -5.244 1.00 92.25 95 ASP A N 1
ATOM 724 C CA . ASP A 1 95 ? 19.915 9.627 -3.936 1.00 92.25 95 ASP A CA 1
ATOM 725 C C . ASP A 1 95 ? 19.284 8.318 -3.420 1.00 92.25 95 ASP A C 1
ATOM 727 O O . ASP A 1 95 ? 19.687 7.806 -2.378 1.00 92.25 95 ASP A O 1
ATOM 731 N N . GLY A 1 96 ? 18.296 7.763 -4.130 1.00 91.69 96 GLY A N 1
ATOM 732 C CA . GLY A 1 96 ? 17.568 6.562 -3.725 1.00 91.69 96 GLY A CA 1
ATOM 733 C C . GLY A 1 96 ? 16.598 6.776 -2.558 1.00 91.69 96 GLY A C 1
ATOM 734 O O . GLY A 1 96 ? 16.027 5.798 -2.067 1.00 91.69 96 GLY A O 1
ATOM 735 N N . LYS A 1 97 ? 16.383 8.014 -2.089 1.00 94.62 97 LYS A N 1
ATOM 736 C CA . LYS A 1 97 ? 15.526 8.294 -0.930 1.00 94.62 97 LYS A CA 1
ATOM 737 C C . LYS A 1 97 ? 14.076 7.914 -1.229 1.00 94.62 97 LYS A C 1
ATOM 739 O O . LYS A 1 97 ? 13.563 8.190 -2.312 1.00 94.62 97 LYS A O 1
ATOM 744 N N . ALA A 1 98 ? 13.409 7.278 -0.265 1.00 96.56 98 ALA A N 1
ATOM 745 C CA . ALA A 1 98 ? 11.984 6.985 -0.378 1.00 96.56 98 ALA A CA 1
ATOM 746 C C . ALA A 1 98 ? 11.188 8.294 -0.318 1.00 96.56 98 ALA A C 1
ATOM 748 O O . ALA A 1 98 ? 11.399 9.110 0.578 1.00 96.56 98 ALA A O 1
ATOM 749 N N . CYS A 1 99 ? 10.263 8.478 -1.250 1.00 97.44 99 CYS A N 1
ATOM 750 C CA . CYS A 1 99 ? 9.399 9.641 -1.356 1.00 97.44 99 CYS A CA 1
ATOM 751 C C . CYS A 1 99 ? 7.935 9.208 -1.232 1.00 97.44 99 CYS A C 1
ATOM 753 O O . CYS A 1 99 ? 7.465 8.347 -1.980 1.00 97.44 99 CYS A O 1
ATOM 755 N N . VAL A 1 100 ? 7.218 9.823 -0.293 1.00 97.12 100 VAL A N 1
ATOM 756 C CA . VAL A 1 100 ? 5.803 9.574 -0.016 1.00 97.12 100 VAL A CA 1
ATOM 757 C C . VAL A 1 100 ? 4.982 10.659 -0.688 1.00 97.12 100 VAL A C 1
ATOM 759 O O . VAL A 1 100 ? 5.100 11.835 -0.343 1.00 97.12 100 VAL A O 1
ATOM 762 N N . LEU A 1 101 ? 4.129 10.263 -1.626 1.00 96.25 101 LEU A N 1
ATOM 763 C CA . LEU A 1 101 ? 3.066 11.114 -2.148 1.00 96.25 101 LEU A CA 1
ATOM 764 C C . LEU A 1 101 ? 1.761 10.610 -1.552 1.00 96.25 101 LEU A C 1
ATOM 766 O O . LEU A 1 101 ? 1.486 9.416 -1.631 1.00 96.25 101 LEU A O 1
ATOM 770 N N . ALA A 1 102 ? 0.964 11.483 -0.946 1.00 93.38 102 ALA A N 1
ATOM 771 C CA . ALA A 1 102 ? -0.240 11.067 -0.237 1.00 93.38 102 ALA A CA 1
ATOM 772 C C . ALA A 1 102 ? -1.356 12.111 -0.307 1.00 93.38 102 ALA A C 1
ATOM 774 O O . ALA A 1 102 ? -1.082 13.305 -0.387 1.00 93.38 102 ALA A O 1
ATOM 775 N N . ASN A 1 103 ? -2.611 11.667 -0.210 1.00 90.44 103 ASN A N 1
ATOM 776 C CA . ASN A 1 103 ? -3.794 12.543 -0.212 1.00 90.44 103 ASN A CA 1
ATOM 777 C C . ASN A 1 103 ? -4.140 13.113 1.180 1.00 90.44 103 ASN A C 1
ATOM 779 O O . ASN A 1 103 ? -5.242 13.610 1.402 1.00 90.44 103 ASN A O 1
ATOM 783 N N . TYR A 1 104 ? -3.222 13.010 2.140 1.00 90.06 104 TYR A N 1
ATOM 784 C CA . TYR A 1 104 ? -3.398 13.480 3.508 1.00 90.06 104 TYR A CA 1
ATOM 785 C C . TYR A 1 104 ? -2.183 14.294 3.957 1.00 90.06 104 TYR A C 1
ATOM 787 O O . TYR A 1 104 ? -1.129 14.264 3.332 1.00 90.06 104 TYR A O 1
ATOM 795 N N . ARG A 1 105 ? -2.322 15.036 5.060 1.00 86.44 105 ARG A N 1
ATOM 796 C CA . ARG A 1 105 ? -1.200 15.730 5.719 1.00 86.44 105 ARG A CA 1
ATOM 797 C C . ARG A 1 105 ? -0.919 15.179 7.111 1.00 86.44 105 ARG A C 1
ATOM 799 O O . ARG A 1 105 ? 0.244 15.032 7.460 1.00 86.44 105 ARG A O 1
ATOM 806 N N . GLY A 1 106 ? -1.956 14.792 7.854 1.00 84.50 106 GLY A N 1
ATOM 807 C CA . GLY A 1 106 ? -1.833 14.427 9.269 1.00 84.50 106 GLY A CA 1
ATOM 808 C C . GLY A 1 106 ? -1.656 15.655 10.169 1.00 84.50 106 GLY A C 1
ATOM 809 O O . GLY A 1 106 ? -1.446 16.761 9.676 1.00 84.50 106 GLY A O 1
ATOM 810 N N . MET A 1 107 ? -1.790 15.453 11.480 1.00 84.00 107 MET A N 1
ATOM 811 C CA . MET A 1 107 ? -1.695 16.511 12.500 1.00 84.00 107 MET A CA 1
ATOM 812 C C . MET A 1 107 ? -0.351 16.501 13.237 1.00 84.00 107 MET A C 1
ATOM 814 O O . MET A 1 107 ? 0.046 17.508 13.819 1.00 84.00 107 MET A O 1
ATOM 818 N N . GLY A 1 108 ? 0.335 15.359 13.241 1.00 83.75 108 GLY A N 1
ATOM 819 C CA . GLY A 1 108 ? 1.637 15.192 13.868 1.00 83.75 108 GLY A CA 1
ATOM 820 C C . GLY A 1 108 ? 2.763 15.858 13.081 1.00 83.75 108 GLY A C 1
ATOM 821 O O . GLY A 1 108 ? 2.643 16.179 11.896 1.00 83.75 108 GLY A O 1
ATOM 822 N N . GLN A 1 109 ? 3.894 16.049 13.754 1.00 84.88 109 GLN A N 1
ATOM 823 C CA . GLN A 1 109 ? 5.095 16.588 13.131 1.00 84.88 109 GLN A CA 1
ATOM 824 C C . GLN A 1 109 ? 5.894 15.479 12.448 1.00 84.88 109 GLN A C 1
ATOM 826 O O . GLN A 1 109 ? 6.052 14.380 12.980 1.00 84.88 109 GLN A O 1
ATOM 831 N N . ARG A 1 110 ? 6.431 15.792 11.268 1.00 91.06 110 ARG A N 1
ATOM 832 C CA . ARG A 1 110 ? 7.433 14.964 10.597 1.00 91.06 110 ARG A CA 1
ATOM 833 C C . ARG A 1 110 ? 8.811 15.522 10.901 1.00 91.06 110 ARG A C 1
ATOM 835 O O . ARG A 1 110 ? 9.026 16.728 10.824 1.00 91.06 110 ARG A O 1
ATOM 842 N N . GLU A 1 111 ? 9.739 14.641 11.239 1.00 86.31 111 GLU A N 1
ATOM 843 C CA . GLU A 1 111 ? 11.126 15.018 11.488 1.00 86.31 111 GLU A CA 1
ATOM 844 C C . GLU A 1 111 ? 11.799 15.477 10.189 1.00 86.31 111 GLU A C 1
ATOM 846 O O . GLU A 1 111 ? 11.650 14.840 9.146 1.00 86.31 111 GLU A O 1
ATOM 851 N N . ALA A 1 112 ? 12.587 16.554 10.255 1.00 79.88 112 ALA A N 1
ATOM 852 C CA . ALA A 1 112 ? 13.295 17.091 9.089 1.00 79.88 112 ALA A CA 1
ATOM 853 C C . ALA A 1 112 ? 14.275 16.076 8.465 1.00 79.88 112 ALA A C 1
ATOM 855 O O . ALA A 1 112 ? 14.463 16.055 7.251 1.00 79.88 112 ALA A O 1
ATOM 856 N N . ASN A 1 113 ? 14.847 15.196 9.293 1.00 83.12 113 ASN A N 1
ATOM 857 C CA . ASN A 1 113 ? 15.828 14.184 8.895 1.00 83.12 113 ASN A CA 1
ATOM 858 C C . ASN A 1 113 ? 15.227 12.771 8.803 1.00 83.12 113 ASN A C 1
ATOM 860 O O . ASN A 1 113 ? 15.930 11.783 9.009 1.00 83.12 113 ASN A O 1
ATOM 864 N N . ALA A 1 114 ? 13.930 12.657 8.504 1.00 87.50 114 ALA A N 1
ATOM 865 C CA . ALA A 1 114 ? 13.287 11.359 8.340 1.00 87.50 114 ALA A CA 1
ATOM 866 C C . ALA A 1 114 ? 13.942 10.517 7.222 1.00 87.50 114 ALA A C 1
ATOM 868 O O . ALA A 1 114 ? 14.435 11.032 6.209 1.00 87.50 114 ALA A O 1
ATOM 869 N N . ALA A 1 115 ? 13.897 9.191 7.401 1.00 89.88 115 ALA A N 1
ATOM 870 C CA . ALA A 1 115 ? 14.432 8.202 6.458 1.00 89.88 115 ALA A CA 1
ATOM 871 C C . ALA A 1 115 ? 13.712 8.190 5.092 1.00 89.88 115 ALA A C 1
ATOM 873 O O . ALA A 1 115 ? 14.217 7.613 4.128 1.00 89.88 115 ALA A O 1
ATOM 874 N N . TYR A 1 116 ? 12.556 8.849 5.006 1.00 94.88 116 TYR A N 1
ATOM 875 C CA . TYR A 1 116 ? 11.818 9.131 3.781 1.00 94.88 116 TYR A CA 1
ATOM 876 C C . TYR A 1 116 ? 11.504 10.630 3.698 1.00 94.88 116 TYR A C 1
ATOM 878 O O . TYR A 1 116 ? 11.615 11.367 4.676 1.00 94.88 116 TYR A O 1
ATOM 886 N N . GLU A 1 117 ? 11.122 11.091 2.516 1.00 95.56 117 GLU A N 1
ATOM 887 C CA . GLU A 1 117 ? 10.677 12.456 2.270 1.00 95.56 117 GLU A CA 1
ATOM 888 C C . GLU A 1 117 ? 9.181 12.476 1.969 1.00 95.56 117 GLU A C 1
ATOM 890 O O . GLU A 1 117 ? 8.708 11.762 1.087 1.00 95.56 117 GLU A O 1
ATOM 895 N N . PHE A 1 118 ? 8.426 13.288 2.703 1.00 95.38 118 PHE A N 1
ATOM 896 C CA . PHE A 1 118 ? 7.010 13.496 2.431 1.00 95.38 118 PHE A CA 1
ATOM 897 C C . PHE A 1 118 ? 6.848 14.652 1.444 1.00 95.38 118 PHE A C 1
ATOM 899 O O . PHE A 1 118 ? 7.166 15.796 1.773 1.00 95.38 118 PHE A O 1
ATOM 906 N N . LEU A 1 119 ? 6.376 14.363 0.233 1.00 94.69 119 LEU A N 1
ATOM 907 C CA . LEU A 1 119 ? 6.314 15.351 -0.838 1.00 94.69 119 LEU A CA 1
ATOM 908 C C . LEU A 1 119 ? 5.066 16.230 -0.708 1.00 94.69 119 LEU A C 1
ATOM 910 O O . LEU A 1 119 ? 3.931 15.757 -0.590 1.00 94.69 119 LEU A O 1
ATOM 914 N N . VAL A 1 120 ? 5.291 17.542 -0.736 1.00 91.56 120 VAL A N 1
ATOM 915 C CA . VAL A 1 120 ? 4.258 18.570 -0.598 1.00 91.56 120 VAL A CA 1
ATOM 916 C C . VAL A 1 120 ? 4.339 19.505 -1.806 1.00 91.56 120 VAL A C 1
ATOM 918 O O . VAL A 1 120 ? 5.402 20.087 -2.015 1.00 91.56 120 VAL A O 1
ATOM 921 N N . PRO A 1 121 ? 3.253 19.673 -2.583 1.00 92.06 121 PRO A N 1
ATOM 922 C CA . PRO A 1 121 ? 3.207 20.650 -3.660 1.00 92.06 121 PRO A CA 1
ATOM 923 C C . PRO A 1 121 ? 3.300 22.059 -3.068 1.00 92.06 121 PRO A C 1
ATOM 925 O O . PRO A 1 121 ? 2.600 22.391 -2.107 1.00 92.06 121 PRO A O 1
ATOM 928 N N . LYS A 1 122 ? 4.160 22.889 -3.645 1.00 91.00 122 LYS A N 1
ATOM 929 C CA . LYS A 1 122 ? 4.298 24.315 -3.335 1.00 91.00 122 LYS A CA 1
ATOM 930 C C . LYS A 1 122 ? 3.319 25.154 -4.148 1.00 91.00 122 LYS A C 1
ATOM 932 O O . LYS A 1 122 ? 2.891 26.210 -3.691 1.00 91.00 122 LYS A O 1
ATOM 937 N N . THR A 1 123 ? 2.955 24.678 -5.333 1.00 89.94 123 THR A N 1
ATOM 938 C CA . THR A 1 123 ? 2.051 25.349 -6.269 1.00 89.94 123 THR A CA 1
ATOM 939 C C . THR A 1 123 ? 0.999 24.375 -6.807 1.00 89.94 123 THR A C 1
ATOM 941 O O . THR A 1 123 ? 1.115 23.157 -6.664 1.00 89.94 123 THR A O 1
ATOM 944 N N . ALA A 1 124 ? -0.078 24.896 -7.402 1.00 84.50 124 ALA A N 1
ATOM 945 C CA . ALA A 1 124 ? -1.184 24.066 -7.890 1.00 84.50 124 ALA A CA 1
ATOM 946 C C . ALA A 1 124 ? -0.788 23.161 -9.074 1.00 84.50 124 ALA A C 1
ATOM 948 O O . ALA A 1 124 ? -1.328 22.065 -9.227 1.00 84.50 124 ALA A O 1
ATOM 949 N N . ASP A 1 125 ? 0.171 23.592 -9.894 1.00 87.75 125 ASP A N 1
ATOM 950 C CA . ASP A 1 125 ? 0.721 22.837 -11.024 1.00 87.75 125 ASP A CA 1
ATOM 951 C C . ASP A 1 125 ? 1.613 21.660 -10.593 1.00 87.75 125 ASP A C 1
ATOM 953 O O . ASP A 1 125 ? 1.774 20.700 -11.349 1.00 87.75 125 ASP A O 1
ATOM 957 N N . GLU A 1 126 ? 2.105 21.669 -9.350 1.00 93.62 126 GLU A N 1
ATOM 958 C CA . GLU A 1 126 ? 2.832 20.554 -8.736 1.00 93.62 126 GLU A CA 1
ATOM 959 C C . GLU A 1 126 ? 1.901 19.456 -8.194 1.00 93.62 126 GLU A C 1
ATOM 961 O O . GLU A 1 126 ? 2.375 18.517 -7.562 1.00 93.62 126 GLU A O 1
ATOM 966 N N . ASN A 1 127 ? 0.581 19.527 -8.417 1.00 93.12 127 ASN A N 1
ATOM 967 C CA . ASN A 1 127 ? -0.350 18.454 -8.056 1.00 93.12 127 ASN A CA 1
ATOM 968 C C . ASN A 1 127 ? -0.476 17.423 -9.200 1.00 93.12 127 ASN A C 1
ATOM 970 O O . ASN A 1 127 ? -1.219 17.648 -10.167 1.00 93.12 127 ASN A O 1
ATOM 974 N N . PRO A 1 128 ? 0.239 16.280 -9.147 1.00 94.25 128 PRO A N 1
ATOM 975 C CA . PRO A 1 128 ? 0.236 15.309 -10.228 1.00 94.25 128 PRO A CA 1
ATOM 976 C C . PRO A 1 128 ? -1.070 14.511 -10.253 1.00 94.25 128 PRO A C 1
ATOM 978 O O . PRO A 1 128 ? -1.739 14.322 -9.237 1.00 94.25 128 PRO A O 1
ATOM 981 N N . HIS A 1 129 ? -1.403 13.968 -11.422 1.00 93.25 129 HIS A N 1
ATOM 982 C CA . HIS A 1 129 ? -2.444 12.948 -11.522 1.00 93.25 129 HIS A CA 1
ATOM 983 C C . HIS A 1 129 ? -2.016 11.657 -10.816 1.00 93.25 129 HIS A C 1
ATOM 985 O O . HIS A 1 129 ? -0.847 11.265 -10.890 1.00 93.25 129 HIS A O 1
ATOM 991 N N . VAL A 1 130 ? -2.967 10.954 -10.196 1.00 92.50 130 VAL A N 1
ATOM 992 C CA . VAL A 1 130 ? -2.704 9.699 -9.467 1.00 92.50 130 VAL A CA 1
ATOM 993 C C . VAL A 1 130 ? -2.066 8.647 -10.374 1.00 92.50 130 VAL A C 1
ATOM 995 O O . VAL A 1 130 ? -1.115 7.987 -9.963 1.00 92.50 130 VAL A O 1
ATOM 998 N N . TRP A 1 131 ? -2.523 8.519 -11.626 1.00 93.00 131 TRP A N 1
ATOM 999 C CA . TRP A 1 131 ? -1.942 7.568 -12.580 1.00 93.00 131 TRP A CA 1
ATOM 1000 C C . TRP A 1 131 ? -0.459 7.850 -12.853 1.00 93.00 131 TRP A C 1
ATOM 1002 O O . TRP A 1 131 ? 0.314 6.916 -13.049 1.00 93.00 131 TRP A O 1
ATOM 1012 N N . LYS A 1 132 ? -0.031 9.118 -12.808 1.00 95.19 132 LYS A N 1
ATOM 1013 C CA . LYS A 1 132 ? 1.364 9.499 -13.054 1.00 95.19 132 LYS A CA 1
ATOM 1014 C C . LYS A 1 132 ? 2.247 9.223 -11.843 1.00 95.19 132 LYS A C 1
ATOM 1016 O O . LYS A 1 132 ? 3.375 8.773 -11.999 1.00 95.19 132 LYS A O 1
ATOM 1021 N N . VAL A 1 133 ? 1.710 9.407 -10.637 1.00 95.81 133 VAL A N 1
ATOM 1022 C CA . VAL A 1 133 ? 2.374 8.980 -9.395 1.00 95.81 133 VAL A CA 1
ATOM 1023 C C . VAL A 1 133 ? 2.518 7.458 -9.350 1.00 95.81 133 VAL A C 1
ATOM 1025 O O . VAL A 1 133 ? 3.595 6.951 -9.044 1.00 95.81 133 VAL A O 1
ATOM 1028 N N . ALA A 1 134 ? 1.462 6.726 -9.717 1.00 94.75 134 ALA A N 1
ATOM 1029 C CA . ALA A 1 134 ? 1.501 5.272 -9.831 1.00 94.75 134 ALA A CA 1
ATOM 1030 C C . ALA A 1 134 ? 2.537 4.814 -10.868 1.00 94.75 134 ALA A C 1
ATOM 1032 O O . ALA A 1 134 ? 3.285 3.883 -10.595 1.00 94.75 134 ALA A O 1
ATOM 1033 N N . GLN A 1 135 ? 2.641 5.506 -12.011 1.00 94.81 135 GLN A N 1
ATOM 1034 C CA . GLN A 1 135 ? 3.660 5.234 -13.027 1.00 94.81 135 GLN A CA 1
ATOM 1035 C C . GLN A 1 135 ? 5.076 5.353 -12.454 1.00 94.81 135 GLN A C 1
ATOM 1037 O O . GLN A 1 135 ? 5.887 4.469 -12.702 1.00 94.81 135 GLN A O 1
ATOM 1042 N N . CYS A 1 136 ? 5.370 6.397 -11.667 1.00 96.31 136 CYS A N 1
ATOM 1043 C CA . CYS A 1 136 ? 6.658 6.517 -10.979 1.00 96.31 136 CYS A CA 1
ATOM 1044 C C . CYS A 1 136 ? 6.886 5.351 -10.008 1.00 96.31 136 CYS A C 1
ATOM 1046 O O . CYS A 1 136 ? 7.957 4.761 -10.007 1.00 96.31 136 CYS A O 1
ATOM 1048 N N . SER A 1 137 ? 5.871 5.001 -9.212 1.00 96.31 137 SER A N 1
ATOM 1049 C CA . SER A 1 137 ? 5.948 3.975 -8.160 1.00 96.31 137 SER A CA 1
ATOM 1050 C C . SER A 1 137 ? 6.238 2.568 -8.676 1.00 96.31 137 SER A C 1
ATOM 1052 O O . SER A 1 137 ? 6.828 1.788 -7.942 1.00 96.31 137 SER A O 1
ATOM 1054 N N . VAL A 1 138 ? 5.876 2.271 -9.927 1.00 94.25 138 VAL A N 1
ATOM 1055 C CA . VAL A 1 138 ? 6.113 0.968 -10.578 1.00 94.25 138 VAL A CA 1
ATOM 1056 C C . VAL A 1 138 ? 7.188 1.029 -11.669 1.00 94.25 138 VAL A C 1
ATOM 1058 O O . VAL A 1 138 ? 7.339 0.092 -12.457 1.00 94.25 138 VAL A O 1
ATOM 1061 N N . ALA A 1 139 ? 7.910 2.151 -11.782 1.00 93.38 139 ALA A N 1
ATOM 1062 C CA . ALA A 1 139 ? 8.952 2.335 -12.788 1.00 93.38 139 ALA A CA 1
ATOM 1063 C C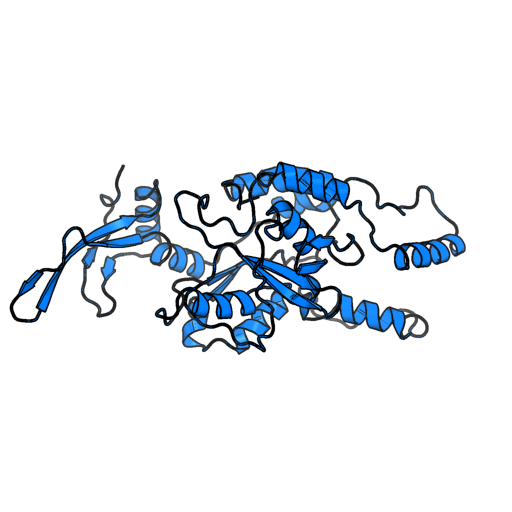 . ALA A 1 139 ? 10.242 1.600 -12.387 1.00 93.38 139 ALA A C 1
ATOM 1065 O O . ALA A 1 139 ? 11.253 2.228 -12.061 1.00 93.38 139 ALA A O 1
ATOM 1066 N N . ALA A 1 140 ? 10.175 0.265 -12.339 1.00 90.25 140 ALA A N 1
ATOM 1067 C CA . ALA A 1 140 ? 11.265 -0.588 -11.885 1.00 90.25 140 ALA A CA 1
ATOM 1068 C C . ALA A 1 140 ? 12.491 -0.439 -12.801 1.00 90.25 140 ALA A C 1
ATOM 1070 O O . ALA A 1 140 ? 12.341 -0.549 -14.028 1.00 90.25 140 ALA A O 1
ATOM 1071 N N . PRO A 1 141 ? 13.704 -0.248 -12.240 1.00 86.88 141 PRO A N 1
ATOM 1072 C CA . PRO A 1 141 ? 14.933 -0.238 -13.023 1.00 86.88 141 PRO A CA 1
ATOM 1073 C C . PRO A 1 141 ? 15.033 -1.470 -13.926 1.00 86.88 141 PRO A C 1
ATOM 1075 O O . PRO A 1 141 ? 14.595 -2.560 -13.560 1.00 86.88 141 PRO A O 1
ATOM 1078 N N . PHE A 1 142 ? 15.605 -1.298 -15.118 1.00 83.06 142 PHE A N 1
ATOM 1079 C CA . PHE A 1 142 ? 15.661 -2.289 -16.205 1.00 83.06 142 PHE A CA 1
ATOM 1080 C C . PHE A 1 142 ? 14.319 -2.636 -16.869 1.00 83.06 142 PHE A C 1
ATOM 1082 O O . PHE A 1 142 ? 14.337 -3.125 -17.998 1.00 83.06 142 PHE A O 1
ATOM 1089 N N . PHE A 1 143 ? 13.165 -2.374 -16.252 1.00 85.88 143 PHE A N 1
ATOM 1090 C CA . PHE A 1 143 ? 11.855 -2.589 -16.878 1.00 85.88 143 PHE A CA 1
ATOM 1091 C C . PHE A 1 143 ? 11.336 -1.317 -17.536 1.00 85.88 143 PHE A C 1
ATOM 1093 O O . PHE A 1 143 ? 11.058 -1.316 -18.738 1.00 85.88 143 PHE A O 1
ATOM 1100 N N . PHE A 1 144 ? 11.267 -0.231 -16.772 1.00 89.19 144 PHE A N 1
ATOM 1101 C CA . PHE A 1 144 ? 10.669 1.031 -17.189 1.00 89.19 144 PHE A CA 1
ATOM 1102 C C . PHE A 1 144 ? 11.589 2.204 -16.888 1.00 89.19 144 PHE A C 1
ATOM 1104 O O . PHE A 1 144 ? 12.374 2.185 -15.945 1.00 89.19 144 PHE A O 1
ATOM 1111 N N . ARG A 1 145 ? 11.440 3.260 -17.686 1.00 90.19 145 ARG A N 1
ATOM 1112 C CA . ARG A 1 145 ? 12.148 4.514 -17.467 1.00 90.19 145 ARG A CA 1
ATOM 1113 C C . ARG A 1 145 ? 11.552 5.272 -16.283 1.00 90.19 145 ARG A C 1
ATOM 1115 O O . ARG A 1 145 ? 10.327 5.348 -16.163 1.00 90.19 145 ARG A O 1
ATOM 1122 N N . SER A 1 146 ? 12.412 5.890 -15.477 1.00 91.88 146 SER A N 1
ATOM 1123 C CA . SER A 1 146 ? 12.000 6.841 -14.442 1.00 91.88 146 SER A CA 1
ATOM 1124 C C . SER A 1 146 ? 11.231 8.029 -15.038 1.00 91.88 146 SER A C 1
ATOM 1126 O O . SER A 1 146 ? 11.308 8.329 -16.238 1.00 91.88 146 SER A O 1
ATOM 1128 N N . LYS A 1 147 ? 10.445 8.710 -14.204 1.00 93.44 147 LYS A N 1
ATOM 1129 C CA . LYS A 1 147 ? 9.571 9.810 -14.627 1.00 93.44 147 LYS A CA 1
ATOM 1130 C C . LYS A 1 147 ? 9.764 11.013 -13.718 1.00 93.44 147 LYS A C 1
ATOM 1132 O O . LYS A 1 147 ? 9.831 10.886 -12.501 1.00 93.44 147 LYS A O 1
ATOM 1137 N N . SER A 1 148 ? 9.840 12.194 -14.327 1.00 94.88 148 SER A N 1
ATOM 1138 C CA . SER A 1 148 ? 9.930 13.453 -13.591 1.00 94.88 148 SER A CA 1
ATOM 1139 C C . SER A 1 148 ? 8.543 14.023 -13.320 1.00 94.88 148 SER A C 1
ATOM 1141 O O . SER A 1 148 ? 7.717 14.109 -14.237 1.00 94.88 148 SER A O 1
ATOM 1143 N N . LEU A 1 149 ? 8.293 14.408 -12.071 1.00 95.62 149 LEU A N 1
ATOM 1144 C CA . LEU A 1 149 ? 7.106 15.156 -11.671 1.00 95.62 149 LEU A CA 1
ATOM 1145 C C . LEU A 1 149 ? 7.474 16.632 -11.438 1.00 95.62 149 LEU A C 1
ATOM 1147 O O . LEU A 1 149 ? 8.522 16.901 -10.838 1.00 95.62 149 LEU A O 1
ATOM 1151 N N . PRO A 1 150 ? 6.631 17.592 -11.871 1.00 94.62 150 PRO A N 1
ATOM 1152 C CA . PRO A 1 150 ? 6.815 19.006 -11.544 1.00 94.62 150 PRO A CA 1
ATOM 1153 C C . PRO A 1 150 ? 6.979 19.208 -10.033 1.00 94.62 150 PRO A C 1
ATOM 1155 O O . PRO A 1 150 ? 6.270 18.578 -9.252 1.00 94.62 150 PRO A O 1
ATOM 1158 N N . GLY A 1 151 ? 7.956 20.020 -9.624 1.00 93.75 151 GLY A N 1
ATOM 1159 C CA . GLY A 1 151 ? 8.253 20.300 -8.211 1.00 93.75 151 GLY A CA 1
ATOM 1160 C C . GLY A 1 151 ? 8.989 19.198 -7.439 1.00 93.75 151 GLY A C 1
ATOM 1161 O O . GLY A 1 151 ? 9.655 19.495 -6.449 1.00 93.75 151 GLY A O 1
ATOM 1162 N N . PHE A 1 152 ? 8.929 17.941 -7.895 1.00 94.69 152 PHE A N 1
ATOM 1163 C CA . PHE A 1 152 ? 9.473 16.787 -7.159 1.00 94.69 152 PHE A CA 1
ATOM 1164 C C . PHE A 1 152 ? 10.669 16.105 -7.833 1.00 94.69 152 PHE A C 1
ATOM 1166 O O . PHE A 1 152 ? 11.395 15.353 -7.179 1.00 94.69 152 PHE A O 1
ATOM 1173 N N . GLY A 1 153 ? 10.904 16.385 -9.117 1.00 95.12 153 GLY A N 1
ATOM 1174 C CA . GLY A 1 153 ? 12.024 15.833 -9.876 1.00 95.12 153 GLY A CA 1
ATOM 1175 C C . GLY A 1 153 ? 11.799 14.389 -10.327 1.00 95.12 153 GLY A C 1
ATOM 1176 O O . GLY A 1 153 ? 10.666 13.912 -10.402 1.00 95.12 153 GLY A O 1
ATOM 1177 N N . ALA A 1 154 ? 12.894 13.709 -10.677 1.00 96.44 154 ALA A N 1
ATOM 1178 C CA . ALA A 1 154 ? 12.876 12.355 -11.223 1.00 96.44 154 ALA A CA 1
ATOM 1179 C C . ALA A 1 154 ? 12.667 11.290 -10.134 1.00 96.44 154 ALA A C 1
ATOM 1181 O O . ALA A 1 154 ? 13.438 11.180 -9.176 1.00 96.44 154 ALA A O 1
ATOM 1182 N N . LEU A 1 155 ? 11.621 10.490 -10.325 1.00 97.25 155 LEU A N 1
ATOM 1183 C CA . LEU A 1 155 ? 11.187 9.422 -9.438 1.00 97.25 155 LEU A CA 1
ATOM 1184 C C . LEU A 1 155 ? 11.138 8.088 -10.193 1.00 97.25 155 LEU A C 1
ATOM 1186 O O . LEU A 1 155 ? 10.883 8.034 -11.399 1.00 97.25 155 LEU A O 1
ATOM 1190 N N . GLN A 1 156 ? 11.367 7.011 -9.456 1.00 95.44 156 GLN A N 1
ATOM 1191 C CA . GLN A 1 156 ? 11.334 5.627 -9.914 1.00 95.44 156 GLN A CA 1
ATOM 1192 C C . GLN A 1 156 ? 10.641 4.738 -8.875 1.00 95.44 156 GLN A C 1
ATOM 1194 O O . GLN A 1 156 ? 10.110 5.234 -7.872 1.00 95.44 156 GLN A O 1
ATOM 1199 N N . ASP A 1 157 ? 10.672 3.431 -9.122 1.00 95.50 157 ASP A N 1
ATOM 1200 C CA . ASP A 1 157 ? 10.014 2.433 -8.288 1.00 95.50 157 ASP A CA 1
ATOM 1201 C C . ASP A 1 157 ? 10.379 2.550 -6.803 1.00 95.50 157 ASP A C 1
ATOM 1203 O O . ASP A 1 157 ? 11.552 2.684 -6.434 1.00 95.50 157 ASP A O 1
ATOM 1207 N N . GLY A 1 158 ? 9.356 2.502 -5.946 1.00 94.62 158 GLY A N 1
ATOM 1208 C CA . GLY A 1 158 ? 9.527 2.539 -4.494 1.00 94.62 158 GLY A CA 1
ATOM 1209 C C . GLY A 1 158 ? 10.289 1.326 -3.954 1.00 94.62 158 GLY A C 1
ATOM 1210 O O . GLY A 1 158 ? 10.997 1.449 -2.954 1.00 94.62 158 GLY A O 1
ATOM 1211 N N . GLY A 1 159 ? 10.221 0.194 -4.656 1.00 91.44 159 GLY A N 1
ATOM 1212 C CA . GLY A 1 159 ? 10.896 -1.060 -4.349 1.00 91.44 159 GLY A CA 1
ATOM 1213 C C . GLY A 1 159 ? 12.406 -0.935 -4.219 1.00 91.44 159 GLY A C 1
ATOM 1214 O O . GLY A 1 159 ? 12.991 -1.616 -3.386 1.00 91.44 159 GLY A O 1
ATOM 1215 N N . VAL A 1 160 ? 13.022 0.025 -4.922 1.00 90.88 160 VAL A N 1
ATOM 1216 C CA . VAL A 1 160 ? 14.463 0.320 -4.813 1.00 90.88 160 VAL A CA 1
ATOM 1217 C C . VAL A 1 160 ? 14.884 0.624 -3.370 1.00 90.88 160 VAL A C 1
ATOM 1219 O O . VAL A 1 160 ? 16.024 0.352 -2.990 1.00 90.88 160 VAL A O 1
ATOM 1222 N N . ARG A 1 161 ? 13.977 1.177 -2.553 1.00 92.06 161 ARG A N 1
ATOM 1223 C CA . ARG A 1 161 ? 14.262 1.561 -1.164 1.00 92.06 161 ARG A CA 1
ATOM 1224 C C . ARG A 1 161 ? 13.348 0.913 -0.130 1.00 92.06 161 ARG A C 1
ATOM 1226 O O . ARG A 1 161 ? 13.816 0.635 0.971 1.00 92.06 161 ARG A O 1
ATOM 1233 N N . ALA A 1 162 ? 12.071 0.749 -0.450 1.00 92.25 162 ALA A N 1
ATOM 1234 C CA . ALA A 1 162 ? 11.025 0.323 0.469 1.00 92.25 162 ALA A CA 1
ATOM 1235 C C . ALA A 1 162 ? 9.990 -0.548 -0.262 1.00 92.25 162 ALA A C 1
ATOM 1237 O O . ALA A 1 162 ? 8.834 -0.149 -0.413 1.00 92.25 162 ALA A O 1
ATOM 1238 N N . ASN A 1 163 ? 10.403 -1.739 -0.717 1.00 92.62 163 ASN A N 1
ATOM 1239 C CA . ASN A 1 163 ? 9.498 -2.679 -1.395 1.00 92.62 163 ASN A CA 1
ATOM 1240 C C . ASN A 1 163 ? 8.359 -3.172 -0.489 1.00 92.62 163 ASN A C 1
ATOM 1242 O O . ASN A 1 163 ? 7.271 -3.492 -0.961 1.00 92.62 163 ASN A O 1
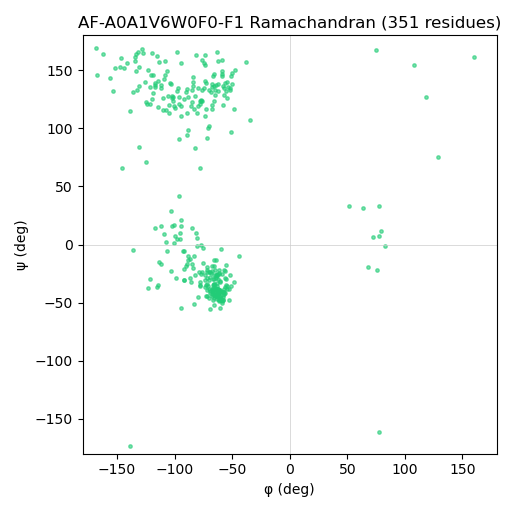ATOM 1246 N N . ASN A 1 164 ? 8.577 -3.153 0.828 1.00 95.56 164 ASN A N 1
ATOM 1247 C CA . ASN A 1 164 ? 7.503 -3.173 1.809 1.00 95.56 164 ASN A CA 1
ATOM 1248 C C . ASN A 1 164 ? 7.412 -1.813 2.520 1.00 95.56 164 ASN A C 1
ATOM 1250 O O . ASN A 1 164 ? 8.342 -1.439 3.239 1.00 95.56 164 ASN A O 1
ATOM 1254 N N . PRO A 1 165 ? 6.304 -1.070 2.374 1.00 95.62 165 PRO A N 1
ATOM 1255 C CA . PRO A 1 165 ? 6.173 0.257 2.960 1.00 95.62 165 PRO A CA 1
ATOM 1256 C C . PRO A 1 165 ? 5.771 0.243 4.445 1.00 95.62 165 PRO A C 1
ATOM 1258 O O . PRO A 1 165 ? 5.459 1.304 4.981 1.00 95.62 165 PRO A O 1
ATOM 1261 N N . LEU A 1 166 ? 5.765 -0.912 5.129 1.00 95.56 166 LEU A N 1
ATOM 1262 C CA . LEU A 1 166 ? 5.292 -1.040 6.514 1.00 95.56 166 LEU A CA 1
ATOM 1263 C C . LEU A 1 166 ? 5.950 -0.043 7.479 1.00 95.56 166 LEU A C 1
ATOM 1265 O O . LEU A 1 166 ? 5.246 0.630 8.225 1.00 95.56 166 LEU A O 1
ATOM 1269 N N . ALA A 1 167 ? 7.278 0.105 7.446 1.00 94.38 167 ALA A N 1
ATOM 1270 C CA . ALA A 1 167 ? 7.975 1.049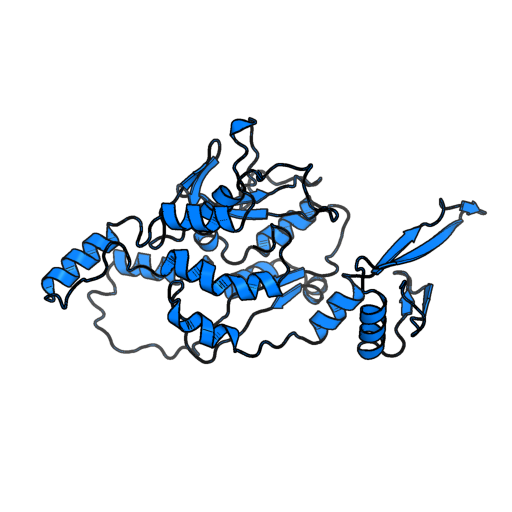 8.325 1.00 94.38 167 ALA A CA 1
ATOM 1271 C C . ALA A 1 167 ? 7.512 2.503 8.104 1.00 94.38 167 ALA A C 1
ATOM 1273 O O . ALA A 1 167 ? 7.331 3.264 9.057 1.00 94.38 167 ALA A O 1
ATOM 1274 N N . ILE A 1 168 ? 7.274 2.881 6.843 1.00 95.25 168 ILE A N 1
ATOM 1275 C CA . ILE A 1 168 ? 6.741 4.200 6.483 1.00 95.25 168 ILE A CA 1
ATOM 1276 C C . ILE A 1 168 ? 5.297 4.328 6.982 1.00 95.25 168 ILE A C 1
ATOM 1278 O O . ILE A 1 168 ? 4.955 5.346 7.577 1.00 95.25 168 ILE A O 1
ATOM 1282 N N . ALA A 1 169 ? 4.470 3.296 6.796 1.00 94.56 169 ALA A N 1
ATOM 1283 C CA . ALA A 1 169 ? 3.077 3.277 7.239 1.00 94.56 169 ALA A CA 1
ATOM 1284 C C . ALA A 1 169 ? 2.946 3.397 8.766 1.00 94.56 169 ALA A C 1
ATOM 1286 O O . ALA A 1 169 ? 2.128 4.178 9.251 1.00 94.56 169 ALA A O 1
ATOM 1287 N N . LEU A 1 170 ? 3.791 2.694 9.526 1.00 93.44 170 LEU A N 1
ATOM 1288 C CA . LEU A 1 170 ? 3.869 2.817 10.982 1.00 93.44 170 LEU A CA 1
ATOM 1289 C C . LEU A 1 170 ? 4.213 4.253 11.385 1.00 93.44 170 LEU A C 1
ATOM 1291 O O . LEU A 1 170 ? 3.476 4.855 12.163 1.00 93.44 170 LEU A O 1
ATOM 1295 N N . LYS A 1 171 ? 5.258 4.857 10.801 1.00 93.00 171 LYS A N 1
ATOM 1296 C CA . LYS A 1 171 ? 5.613 6.249 11.119 1.00 93.00 171 LYS A CA 1
ATOM 1297 C C . LYS A 1 171 ? 4.498 7.232 10.750 1.00 93.00 171 LYS A C 1
ATOM 1299 O O . LYS A 1 171 ? 4.189 8.127 11.532 1.00 93.00 171 LYS A O 1
ATOM 1304 N N . GLU A 1 172 ? 3.885 7.066 9.582 1.00 93.62 172 GLU A N 1
ATOM 1305 C CA . GLU A 1 172 ? 2.815 7.946 9.108 1.00 93.62 172 GLU A CA 1
ATOM 1306 C C . GLU A 1 172 ? 1.517 7.789 9.904 1.00 93.62 172 GLU A C 1
ATOM 1308 O O . GLU A 1 172 ? 0.810 8.775 10.093 1.00 93.62 172 GLU A O 1
ATOM 1313 N N . SER A 1 173 ? 1.216 6.606 10.444 1.00 91.94 173 SER A N 1
ATOM 1314 C CA . SER A 1 173 ? 0.057 6.419 11.322 1.00 91.94 173 SER A CA 1
ATOM 1315 C C . SER A 1 173 ? 0.127 7.295 12.577 1.00 91.94 173 SER A C 1
ATOM 1317 O O . SER A 1 173 ? -0.867 7.931 12.918 1.00 91.94 173 SER A O 1
ATOM 1319 N N . VAL A 1 174 ? 1.309 7.449 13.186 1.00 91.19 174 VAL A N 1
ATOM 1320 C CA . VAL A 1 174 ? 1.524 8.352 14.337 1.00 91.19 174 VAL A CA 1
ATOM 1321 C C . VAL A 1 174 ? 1.340 9.819 13.936 1.00 91.19 174 VAL A C 1
ATOM 1323 O O . VAL A 1 174 ? 0.837 10.633 14.708 1.00 91.19 174 VAL A O 1
ATOM 1326 N N . VAL A 1 175 ? 1.704 10.172 12.700 1.00 92.25 175 VAL A N 1
ATOM 1327 C CA . VAL A 1 175 ? 1.502 11.525 12.159 1.00 92.25 175 VAL A CA 1
ATOM 1328 C C . VAL A 1 175 ? 0.022 11.802 11.881 1.00 92.25 175 VAL A C 1
ATOM 1330 O O . VAL A 1 175 ? -0.468 12.907 12.119 1.00 92.25 175 VAL A O 1
ATOM 1333 N N . ILE A 1 176 ? -0.715 10.818 11.373 1.00 91.69 176 ILE A N 1
ATOM 1334 C CA . ILE A 1 176 ? -2.143 10.960 11.083 1.00 91.69 176 ILE A CA 1
ATOM 1335 C C . ILE A 1 176 ? -2.959 10.985 12.382 1.00 91.69 176 ILE A C 1
ATOM 1337 O O . ILE A 1 176 ? -3.842 11.833 12.519 1.00 91.69 176 ILE A O 1
ATOM 1341 N N . TRP A 1 177 ? -2.649 10.093 13.324 1.00 90.44 177 TRP A N 1
ATOM 1342 C CA . TRP A 1 177 ? -3.394 9.875 14.564 1.00 90.44 177 TRP A CA 1
ATOM 1343 C C . TRP A 1 177 ? -2.487 9.999 15.801 1.00 90.44 177 TRP A C 1
ATOM 1345 O O . TRP A 1 177 ? -2.228 9.008 16.478 1.00 90.44 177 TRP A O 1
ATOM 1355 N N . PRO A 1 178 ? -2.029 11.213 16.156 1.00 89.31 178 PRO A N 1
ATOM 1356 C CA . PRO A 1 178 ? -1.080 11.405 17.259 1.00 89.31 178 PRO A CA 1
ATOM 1357 C C . PRO A 1 178 ? -1.642 11.046 18.644 1.00 89.31 178 PRO A C 1
ATOM 1359 O O . PRO A 1 178 ? -0.879 10.859 19.586 1.00 89.31 178 PRO A O 1
ATOM 1362 N N . SER A 1 179 ? -2.967 10.976 18.793 1.00 88.19 179 SER A N 1
ATOM 1363 C CA . SER A 1 179 ? -3.636 10.570 20.035 1.00 88.19 179 SER A CA 1
ATOM 1364 C C . SER A 1 179 ? -3.860 9.060 20.151 1.00 88.19 179 SER A C 1
ATOM 1366 O O . SER A 1 179 ? -4.192 8.586 21.240 1.00 88.19 179 SER A O 1
ATOM 1368 N N . ALA A 1 180 ? -3.707 8.306 19.059 1.00 84.50 180 ALA A N 1
ATOM 1369 C CA . ALA A 1 180 ? -3.842 6.856 19.074 1.00 84.50 180 ALA A CA 1
ATOM 1370 C C . ALA A 1 180 ? -2.557 6.227 19.624 1.00 84.50 180 ALA A C 1
ATOM 1372 O O . ALA A 1 180 ? -1.454 6.620 19.251 1.00 84.50 180 ALA A O 1
ATOM 1373 N N . LYS A 1 181 ? -2.705 5.259 20.534 1.00 75.62 181 LYS A N 1
ATOM 1374 C CA . LYS A 1 181 ? -1.565 4.569 21.156 1.00 75.62 181 LYS A CA 1
ATOM 1375 C C . LYS A 1 181 ? -1.151 3.309 20.404 1.00 75.62 181 LYS A C 1
ATOM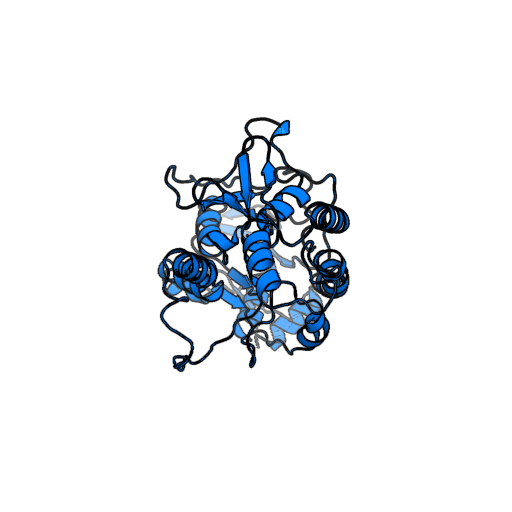 1377 O O . LYS A 1 181 ? 0.015 2.957 20.448 1.00 75.62 181 LYS A O 1
ATOM 1382 N N . THR A 1 182 ? -2.102 2.641 19.756 1.00 81.69 182 THR A N 1
ATOM 1383 C CA . THR A 1 182 ? -1.918 1.349 19.086 1.00 81.69 182 THR A CA 1
ATOM 1384 C C . THR A 1 182 ? -2.807 1.276 17.849 1.00 81.69 182 THR A C 1
ATOM 1386 O O . THR A 1 182 ? -3.796 2.006 17.747 1.00 81.69 182 THR A O 1
ATOM 1389 N N . HIS A 1 183 ? -2.481 0.379 16.923 1.00 86.12 183 HIS A N 1
ATOM 1390 C CA . HIS A 1 183 ? -3.352 0.034 15.802 1.00 86.12 183 HIS A CA 1
ATOM 1391 C C . HIS A 1 183 ? -4.368 -1.017 16.243 1.00 86.12 183 HIS A C 1
ATOM 1393 O O . HIS A 1 183 ? -3.994 -1.996 16.892 1.00 86.12 183 HIS A O 1
ATOM 1399 N N . ASP A 1 184 ? -5.630 -0.850 15.852 1.00 88.12 184 ASP A N 1
ATOM 1400 C CA . ASP A 1 184 ? -6.635 -1.907 16.023 1.00 88.12 184 ASP A CA 1
ATOM 1401 C C . ASP A 1 184 ? -6.339 -3.084 15.078 1.00 88.12 184 ASP A C 1
ATOM 1403 O O . ASP A 1 184 ? -6.415 -4.246 15.464 1.00 88.12 184 ASP A O 1
ATOM 1407 N N . LEU A 1 185 ? -5.920 -2.772 13.847 1.00 90.94 185 LEU A N 1
ATOM 1408 C CA . LEU A 1 185 ? -5.476 -3.735 12.845 1.00 90.94 185 LEU A CA 1
ATOM 1409 C C . LEU A 1 185 ? -4.493 -3.077 11.870 1.00 90.94 185 LEU A C 1
ATOM 1411 O O . LEU A 1 185 ? -4.785 -2.029 11.289 1.00 90.94 185 LEU A O 1
ATOM 1415 N N . LEU A 1 186 ? -3.364 -3.737 11.615 1.00 93.50 186 LEU A N 1
ATOM 1416 C CA . LEU A 1 186 ? -2.455 -3.415 10.520 1.00 93.50 186 LEU A CA 1
ATOM 1417 C C . LEU A 1 186 ? -2.248 -4.657 9.654 1.00 93.50 186 LEU A C 1
ATOM 1419 O O . LEU A 1 186 ? -1.753 -5.680 10.118 1.00 93.50 186 LEU A O 1
ATOM 1423 N N . LEU A 1 187 ? -2.584 -4.552 8.370 1.00 94.94 187 LEU A N 1
ATOM 1424 C CA . LEU A 1 187 ? -2.406 -5.628 7.401 1.00 94.94 187 LEU A CA 1
ATOM 1425 C C . LEU A 1 187 ? -1.369 -5.248 6.336 1.00 94.94 187 LEU A C 1
ATOM 1427 O O . LEU A 1 187 ? -1.571 -4.308 5.569 1.00 94.94 187 LEU A O 1
ATOM 1431 N N . SER A 1 188 ? -0.274 -6.004 6.256 1.00 95.75 188 SER A N 1
ATOM 1432 C CA . SER A 1 188 ? 0.695 -5.940 5.157 1.00 95.75 188 SER A CA 1
ATOM 1433 C C . SER A 1 188 ? 0.431 -7.088 4.186 1.00 95.75 188 SER A C 1
ATOM 1435 O O . SER A 1 188 ? 0.541 -8.248 4.569 1.00 95.75 188 SER A O 1
ATOM 1437 N N . VAL A 1 189 ? 0.107 -6.789 2.928 1.00 94.75 189 VAL A N 1
ATOM 1438 C CA . VAL A 1 189 ? -0.159 -7.808 1.897 1.00 94.75 189 VAL A CA 1
ATOM 1439 C C . VAL A 1 189 ? 1.059 -7.951 0.984 1.00 94.75 189 VAL A C 1
ATOM 1441 O O . VAL A 1 189 ? 1.583 -6.956 0.484 1.00 94.75 189 VAL A O 1
ATOM 1444 N N . GLY A 1 190 ? 1.545 -9.178 0.809 1.00 93.06 190 GLY A N 1
ATOM 1445 C CA . GLY A 1 190 ? 2.663 -9.522 -0.068 1.00 93.06 190 GLY A CA 1
ATOM 1446 C C . GLY A 1 190 ? 2.211 -10.060 -1.425 1.00 93.06 190 GLY A C 1
ATOM 1447 O O . GLY A 1 190 ? 1.056 -10.433 -1.612 1.00 93.06 190 GLY A O 1
ATOM 1448 N N . THR A 1 191 ? 3.139 -10.112 -2.379 1.00 90.50 191 THR A N 1
ATOM 1449 C CA . THR A 1 191 ? 2.914 -10.636 -3.740 1.00 90.50 191 THR A CA 1
ATOM 1450 C C . THR A 1 191 ? 3.429 -12.067 -3.920 1.00 90.50 191 THR A C 1
ATOM 1452 O O . THR A 1 191 ? 3.630 -12.513 -5.048 1.00 90.50 191 THR A O 1
ATOM 1455 N N . GLY A 1 192 ? 3.672 -12.774 -2.818 1.00 89.50 192 GLY A N 1
ATOM 1456 C CA . GLY A 1 192 ? 4.316 -14.080 -2.776 1.00 89.50 192 GLY A CA 1
ATOM 1457 C C . GLY A 1 192 ? 5.736 -14.013 -2.213 1.00 89.50 192 GLY A C 1
ATOM 1458 O O . GLY A 1 192 ? 6.408 -12.981 -2.279 1.00 89.50 192 GLY A O 1
ATOM 1459 N N . SER A 1 193 ? 6.196 -15.128 -1.660 1.00 88.62 193 SER A N 1
ATOM 1460 C CA . SER A 1 193 ? 7.584 -15.366 -1.260 1.00 88.62 193 SER A CA 1
ATOM 1461 C C . SER A 1 193 ? 8.029 -16.750 -1.731 1.00 88.62 193 SER A C 1
ATOM 1463 O O . SER A 1 193 ? 7.213 -17.604 -2.074 1.00 88.62 193 SER A O 1
ATOM 1465 N N . PHE A 1 194 ? 9.339 -16.967 -1.784 1.00 84.94 194 PHE A N 1
ATOM 1466 C CA . PHE A 1 194 ? 9.918 -18.279 -2.044 1.00 84.94 194 PHE A CA 1
ATOM 1467 C C . PHE A 1 194 ? 11.113 -18.474 -1.117 1.00 84.94 194 PHE A C 1
ATOM 1469 O O . PHE A 1 194 ? 12.111 -17.759 -1.244 1.00 84.94 194 PHE A O 1
ATOM 1476 N N . SER A 1 195 ? 11.025 -19.436 -0.198 1.00 76.62 195 SER A N 1
ATOM 1477 C CA . SER A 1 195 ? 12.160 -19.821 0.634 1.00 76.62 195 SER A CA 1
ATOM 1478 C C . SER A 1 195 ? 12.950 -20.922 -0.060 1.00 76.62 195 SER A C 1
ATOM 1480 O O . SER A 1 195 ? 12.673 -22.117 0.053 1.00 76.62 195 SER A O 1
ATOM 1482 N N . SER A 1 196 ? 13.990 -20.529 -0.792 1.00 63.25 196 SER A N 1
ATOM 1483 C CA . SER A 1 196 ? 15.035 -21.482 -1.142 1.00 63.25 196 SER A CA 1
ATOM 1484 C C . SER A 1 196 ? 15.803 -21.783 0.140 1.00 63.25 196 SER A C 1
ATOM 1486 O O . SER A 1 196 ? 16.673 -20.996 0.506 1.00 63.25 196 SER A O 1
ATOM 1488 N N . LEU A 1 197 ? 15.542 -22.911 0.810 1.00 54.06 197 LEU A N 1
ATOM 1489 C CA . LEU A 1 197 ? 16.505 -23.498 1.752 1.00 54.06 197 LEU A CA 1
ATOM 1490 C C . LEU A 1 197 ? 17.851 -23.593 1.017 1.00 54.06 197 LEU A C 1
ATOM 1492 O O . LEU A 1 197 ? 18.053 -24.463 0.169 1.00 54.06 197 LEU A O 1
ATOM 1496 N N . ALA A 1 198 ? 18.722 -22.609 1.231 1.00 44.94 198 ALA A N 1
ATOM 1497 C CA . ALA A 1 198 ? 19.833 -22.342 0.337 1.00 44.94 198 ALA A CA 1
ATOM 1498 C C . ALA A 1 198 ? 20.868 -23.463 0.449 1.00 44.94 198 ALA A C 1
ATOM 1500 O O . ALA A 1 198 ? 21.685 -23.487 1.366 1.00 44.94 198 ALA A O 1
ATOM 1501 N N . LYS A 1 199 ? 20.877 -24.383 -0.519 1.00 41.59 199 LYS A N 1
ATOM 1502 C CA . LYS A 1 199 ? 22.119 -25.061 -0.884 1.00 41.59 199 LYS A CA 1
ATOM 1503 C C . LYS A 1 199 ? 22.927 -24.074 -1.726 1.00 41.59 199 LYS A C 1
ATOM 1505 O O . LYS A 1 199 ? 22.398 -23.588 -2.728 1.00 41.59 199 LYS A O 1
ATOM 1510 N N . PRO A 1 200 ? 24.175 -23.751 -1.349 1.00 44.12 200 PRO A N 1
ATOM 1511 C CA . PRO A 1 200 ? 25.047 -22.955 -2.198 1.00 44.12 200 PRO A CA 1
ATOM 1512 C C . PRO A 1 200 ? 25.138 -23.627 -3.569 1.00 44.12 200 PRO A C 1
ATOM 1514 O O . PRO A 1 200 ? 25.449 -24.815 -3.657 1.00 44.12 200 PRO A O 1
ATOM 1517 N N . ILE A 1 201 ? 24.844 -22.888 -4.639 1.00 45.03 201 ILE A N 1
ATOM 1518 C CA . ILE A 1 201 ? 25.070 -23.377 -5.999 1.00 45.03 201 ILE A CA 1
ATOM 1519 C C . ILE A 1 201 ? 26.585 -23.368 -6.223 1.00 45.03 201 ILE A C 1
ATOM 1521 O O . ILE A 1 201 ? 27.175 -22.361 -6.616 1.00 45.03 201 ILE A O 1
ATOM 1525 N N . GLU A 1 202 ? 27.230 -24.493 -5.928 1.00 42.78 202 GLU A N 1
ATOM 1526 C CA . GLU A 1 202 ? 28.586 -24.775 -6.380 1.00 42.78 202 GLU A CA 1
ATOM 1527 C C . GLU A 1 202 ? 28.543 -25.103 -7.876 1.00 42.78 202 GLU A C 1
ATOM 1529 O O . GLU A 1 202 ? 28.037 -26.146 -8.280 1.00 42.78 202 GLU A O 1
ATOM 1534 N N . GLY A 1 203 ? 29.079 -24.209 -8.712 1.00 49.72 203 GLY A N 1
ATOM 1535 C CA . GLY A 1 203 ? 29.421 -24.551 -10.096 1.00 49.72 203 GLY A CA 1
ATOM 1536 C C . GLY A 1 203 ? 28.888 -23.608 -11.172 1.00 49.72 203 GLY A C 1
ATOM 1537 O O . GLY A 1 203 ? 28.009 -23.972 -11.941 1.00 49.72 203 GLY A O 1
ATOM 1538 N N . ALA A 1 204 ? 29.495 -22.429 -11.310 1.00 43.47 204 ALA A N 1
ATOM 1539 C CA . ALA A 1 204 ? 29.650 -21.755 -12.602 1.00 43.47 204 ALA A CA 1
ATOM 1540 C C . ALA A 1 204 ? 30.846 -20.788 -12.530 1.00 43.47 204 ALA A C 1
ATOM 1542 O O . ALA A 1 204 ? 31.099 -20.196 -11.487 1.00 43.47 204 ALA A O 1
ATOM 1543 N N . SER A 1 205 ? 31.609 -20.669 -13.624 1.00 48.53 205 SER A N 1
ATOM 1544 C CA . SER A 1 205 ? 32.884 -19.931 -13.750 1.00 48.53 205 SER A CA 1
ATOM 1545 C C . SER A 1 205 ? 32.993 -18.642 -12.904 1.00 48.53 205 SER A C 1
ATOM 1547 O O . SER A 1 205 ? 32.410 -17.608 -13.241 1.00 48.53 205 SER A O 1
ATOM 1549 N N . ARG A 1 206 ? 33.797 -18.705 -11.829 1.00 54.22 206 ARG A N 1
ATOM 1550 C CA . ARG A 1 206 ? 34.029 -17.631 -10.839 1.00 54.22 206 ARG A CA 1
ATOM 1551 C C . ARG A 1 206 ? 34.654 -16.352 -11.424 1.00 54.22 206 ARG A C 1
ATOM 1553 O O . ARG A 1 206 ? 34.450 -15.268 -10.904 1.00 54.22 206 ARG A O 1
ATOM 1560 N N . ILE A 1 207 ? 35.382 -16.433 -12.537 1.00 53.00 207 ILE A N 1
ATOM 1561 C CA . ILE A 1 207 ? 36.276 -15.335 -12.955 1.00 53.00 207 ILE A CA 1
ATOM 1562 C C . ILE A 1 207 ? 35.523 -14.160 -13.613 1.00 53.00 207 ILE A C 1
ATOM 1564 O O . ILE A 1 207 ? 35.894 -13.008 -13.411 1.00 53.00 207 ILE A O 1
ATOM 1568 N N . LEU A 1 208 ? 34.448 -14.416 -14.372 1.00 50.84 208 LEU A N 1
ATOM 1569 C CA . LEU A 1 208 ? 33.698 -13.350 -15.062 1.00 50.84 208 LEU A CA 1
ATOM 1570 C C . LEU A 1 208 ? 32.528 -12.806 -14.221 1.00 50.84 208 LEU A C 1
ATOM 1572 O O . LEU A 1 208 ? 32.180 -11.627 -14.321 1.00 50.84 208 LEU A O 1
ATOM 1576 N N . GLN A 1 209 ? 31.944 -13.657 -13.370 1.00 54.97 209 GLN A N 1
ATOM 1577 C CA . GLN A 1 209 ? 30.818 -13.311 -12.497 1.00 54.97 209 GLN A CA 1
ATOM 1578 C C . GLN A 1 209 ? 31.215 -12.472 -11.274 1.00 54.97 209 GLN A C 1
ATOM 1580 O O . GLN A 1 209 ? 30.371 -11.733 -10.766 1.00 54.97 209 GLN A O 1
ATOM 1585 N N . ASP A 1 210 ? 32.482 -12.540 -10.855 1.00 65.44 210 ASP A N 1
ATOM 1586 C CA . ASP A 1 210 ? 33.012 -11.800 -9.705 1.00 65.44 210 ASP A CA 1
ATOM 1587 C C . ASP A 1 210 ? 33.672 -10.467 -10.093 1.00 65.44 210 ASP A C 1
ATOM 1589 O O . ASP A 1 210 ? 34.388 -9.866 -9.294 1.00 65.44 210 ASP A O 1
ATOM 1593 N N . SER A 1 211 ? 33.431 -9.954 -11.302 1.00 74.94 211 SER A N 1
ATOM 1594 C CA . SER A 1 211 ? 33.843 -8.594 -11.672 1.00 74.94 211 SER A CA 1
ATOM 1595 C C . SER A 1 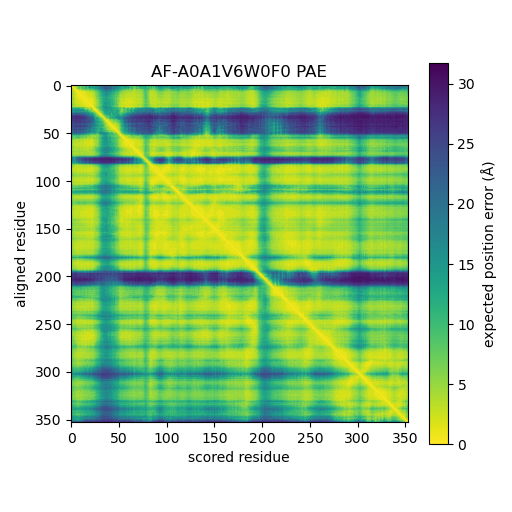211 ? 32.949 -7.533 -11.005 1.00 74.94 211 SER A C 1
ATOM 1597 O O . SER A 1 211 ? 31.804 -7.795 -10.633 1.00 74.94 211 SER A O 1
ATOM 1599 N N . ALA A 1 212 ? 33.468 -6.315 -10.809 1.00 79.19 212 ALA A N 1
ATOM 1600 C CA . ALA A 1 212 ? 32.814 -5.298 -9.976 1.00 79.19 212 ALA A CA 1
ATOM 1601 C C . ALA A 1 212 ? 31.386 -4.932 -10.432 1.00 79.19 212 ALA A C 1
ATOM 1603 O O . ALA A 1 212 ? 30.498 -4.813 -9.591 1.00 79.19 212 ALA A O 1
ATOM 1604 N N . ILE A 1 213 ? 31.152 -4.811 -11.744 1.00 76.25 213 ILE A N 1
ATOM 1605 C CA . ILE A 1 213 ? 29.852 -4.404 -12.302 1.00 76.25 213 ILE A CA 1
ATOM 1606 C C . ILE A 1 213 ? 28.777 -5.494 -12.097 1.00 76.25 213 ILE A C 1
ATOM 1608 O O . ILE A 1 213 ? 27.771 -5.197 -11.453 1.00 76.25 213 ILE A O 1
ATOM 1612 N N . PRO A 1 214 ? 28.960 -6.758 -12.538 1.00 75.62 214 PRO A N 1
ATOM 1613 C CA . PRO A 1 214 ? 28.020 -7.841 -12.239 1.00 75.62 214 PRO A CA 1
ATOM 1614 C C . PRO A 1 214 ? 27.781 -8.061 -10.746 1.00 75.62 214 PRO A C 1
ATOM 1616 O O . PRO A 1 214 ? 26.648 -8.338 -10.355 1.00 75.62 214 PRO A O 1
ATOM 1619 N N . ARG A 1 215 ? 28.811 -7.912 -9.898 1.00 78.31 215 ARG A N 1
ATOM 1620 C CA . ARG A 1 215 ? 28.637 -7.987 -8.439 1.00 78.31 215 ARG A CA 1
ATOM 1621 C C . ARG A 1 215 ? 27.735 -6.879 -7.916 1.00 78.31 215 ARG A C 1
ATOM 1623 O O . ARG A 1 215 ? 26.865 -7.169 -7.106 1.00 78.31 215 ARG A O 1
ATOM 1630 N N . MET A 1 216 ? 27.909 -5.648 -8.391 1.00 77.69 216 MET A N 1
ATOM 1631 C CA . MET A 1 216 ? 27.076 -4.520 -7.975 1.00 77.69 216 MET A CA 1
ATOM 1632 C C . MET A 1 216 ? 25.622 -4.704 -8.419 1.00 77.69 216 MET A C 1
ATOM 1634 O O . MET A 1 216 ? 24.723 -4.566 -7.602 1.00 77.69 216 MET A O 1
ATOM 1638 N N . ILE A 1 217 ? 25.388 -5.132 -9.665 1.00 77.56 217 ILE A N 1
ATOM 1639 C CA . ILE A 1 217 ? 24.037 -5.442 -10.164 1.00 77.56 217 ILE A CA 1
ATOM 1640 C C . ILE A 1 217 ? 23.395 -6.561 -9.339 1.00 77.56 217 ILE A C 1
ATOM 1642 O O . ILE A 1 217 ? 22.245 -6.438 -8.926 1.00 77.56 217 ILE A O 1
ATOM 1646 N N . ARG A 1 218 ? 24.137 -7.645 -9.075 1.00 77.94 218 ARG A N 1
ATOM 1647 C CA . ARG A 1 218 ? 23.656 -8.769 -8.261 1.00 77.94 218 ARG A CA 1
ATOM 1648 C C . ARG A 1 218 ? 23.325 -8.317 -6.840 1.00 77.94 218 ARG A C 1
ATOM 1650 O O . ARG A 1 218 ? 22.259 -8.649 -6.348 1.00 77.94 218 ARG A O 1
ATOM 1657 N N . ALA A 1 219 ? 24.202 -7.537 -6.210 1.00 80.25 219 ALA A N 1
ATOM 1658 C CA . ALA A 1 219 ? 23.979 -7.002 -4.871 1.00 80.25 219 ALA A CA 1
ATOM 1659 C C . ALA A 1 219 ? 22.738 -6.097 -4.816 1.00 80.25 219 ALA A C 1
ATOM 1661 O O . ALA A 1 219 ? 21.970 -6.189 -3.866 1.00 80.25 219 ALA A O 1
ATOM 1662 N N . THR A 1 220 ? 22.497 -5.271 -5.839 1.00 79.94 220 THR A N 1
ATOM 1663 C CA . THR A 1 220 ? 21.277 -4.459 -5.939 1.00 79.94 220 THR A CA 1
ATOM 1664 C C . THR A 1 220 ? 20.030 -5.325 -6.122 1.00 79.94 220 THR A C 1
ATOM 1666 O O . THR A 1 220 ? 19.049 -5.131 -5.413 1.00 79.94 220 THR A O 1
ATOM 1669 N N . MET A 1 221 ? 20.060 -6.297 -7.037 1.00 78.12 221 MET A N 1
ATOM 1670 C CA . MET A 1 221 ? 18.913 -7.168 -7.333 1.00 78.12 221 MET A CA 1
ATOM 1671 C C . MET A 1 221 ? 18.573 -8.136 -6.197 1.00 78.12 221 MET A C 1
ATOM 1673 O O . MET A 1 221 ? 17.422 -8.530 -6.050 1.00 78.12 221 MET A O 1
ATOM 1677 N N . SER A 1 222 ? 19.568 -8.511 -5.397 1.00 79.62 222 SER A N 1
ATOM 1678 C CA . SER A 1 222 ? 19.421 -9.353 -4.207 1.00 79.62 222 SER A CA 1
ATOM 1679 C C . SER A 1 222 ? 19.460 -8.540 -2.910 1.00 79.62 222 SER A C 1
ATOM 1681 O O . SER A 1 222 ? 19.697 -9.098 -1.842 1.00 79.62 222 SER A O 1
ATOM 1683 N N . SER A 1 223 ? 19.284 -7.219 -2.999 1.00 83.44 223 S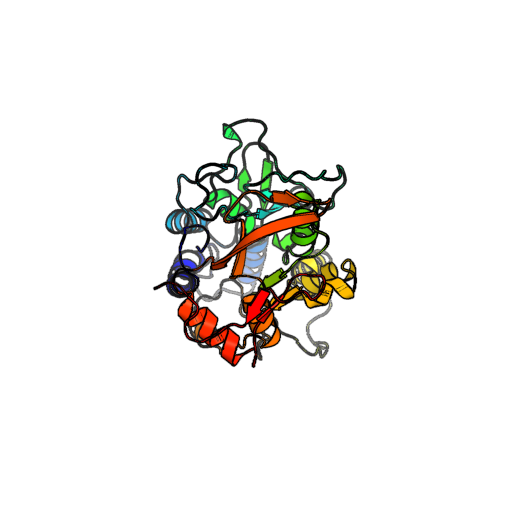ER A N 1
ATOM 1684 C CA . SER A 1 223 ? 19.285 -6.342 -1.832 1.00 83.44 223 SER A CA 1
ATOM 1685 C C . SER A 1 223 ? 18.078 -6.645 -0.938 1.00 83.44 223 SER A C 1
ATOM 1687 O O . SER A 1 223 ? 16.964 -6.718 -1.461 1.00 83.44 223 SER A O 1
ATOM 1689 N N . PRO A 1 224 ? 18.251 -6.703 0.396 1.00 83.00 224 PRO A N 1
ATOM 1690 C CA . PRO A 1 224 ? 17.148 -6.786 1.358 1.00 83.00 224 PRO A CA 1
ATOM 1691 C C . PRO A 1 224 ? 16.027 -5.763 1.128 1.00 83.00 224 PRO A C 1
ATOM 1693 O O . PRO A 1 224 ? 14.861 -6.065 1.342 1.00 83.00 224 PRO A O 1
ATOM 1696 N N . CYS A 1 225 ? 16.355 -4.567 0.623 1.00 82.44 225 CYS A N 1
ATOM 1697 C CA . CYS A 1 225 ? 15.365 -3.522 0.327 1.00 82.44 225 CYS A CA 1
ATOM 1698 C C . CYS A 1 225 ? 14.356 -3.920 -0.766 1.00 82.44 225 CYS A C 1
ATOM 1700 O O . CYS A 1 225 ? 13.244 -3.392 -0.778 1.00 82.44 225 CYS A O 1
ATOM 1702 N N . MET A 1 226 ? 14.749 -4.830 -1.666 1.00 84.62 226 MET A N 1
ATOM 1703 C CA . MET A 1 226 ? 13.914 -5.366 -2.746 1.00 84.62 226 MET A CA 1
ATOM 1704 C C . MET A 1 226 ? 13.108 -6.594 -2.296 1.00 84.62 226 MET A C 1
ATOM 1706 O O . MET A 1 226 ? 12.217 -7.036 -3.018 1.00 84.62 226 MET A O 1
ATOM 1710 N N . ASP A 1 227 ? 13.385 -7.147 -1.115 1.00 89.38 227 ASP A N 1
ATOM 1711 C CA . ASP A 1 227 ? 12.649 -8.271 -0.548 1.00 89.38 227 ASP A CA 1
ATOM 1712 C C . ASP A 1 227 ? 11.547 -7.743 0.382 1.00 89.38 227 ASP A C 1
ATOM 1714 O O . ASP A 1 227 ? 11.791 -7.175 1.448 1.00 89.38 227 ASP A O 1
ATOM 1718 N N . GLY A 1 228 ? 10.295 -7.906 -0.052 1.00 89.56 228 GLY A N 1
ATOM 1719 C CA . GLY A 1 228 ? 9.141 -7.426 0.700 1.00 89.56 228 GLY A CA 1
ATOM 1720 C C . GLY A 1 228 ? 8.904 -8.169 2.020 1.00 89.56 228 GLY A C 1
ATOM 1721 O O . GLY A 1 228 ? 8.257 -7.612 2.910 1.00 89.56 228 GLY A O 1
ATOM 1722 N N . GLU A 1 229 ? 9.398 -9.400 2.160 1.00 91.94 229 GLU A N 1
ATOM 1723 C CA . GLU A 1 229 ? 9.314 -10.168 3.405 1.00 91.94 229 GLU A CA 1
ATOM 1724 C C . GLU A 1 229 ? 10.390 -9.711 4.389 1.00 91.94 229 GLU A C 1
ATOM 1726 O O . GLU A 1 229 ? 10.096 -9.390 5.540 1.00 91.94 229 GLU A O 1
ATOM 1731 N N . GLN A 1 230 ? 11.619 -9.535 3.910 1.00 91.69 230 GLN A N 1
ATOM 1732 C CA . GLN A 1 230 ? 12.696 -8.967 4.717 1.00 91.69 230 GLN A CA 1
ATOM 1733 C C . GLN A 1 230 ? 12.358 -7.545 5.195 1.00 91.69 230 GLN A C 1
ATOM 1735 O O . GLN A 1 230 ? 12.491 -7.246 6.381 1.00 91.69 230 GLN A O 1
ATOM 1740 N N . GLY A 1 231 ? 11.823 -6.688 4.317 1.00 93.00 231 GLY A N 1
ATOM 1741 C CA . GLY A 1 231 ? 11.368 -5.344 4.690 1.00 93.00 231 GLY A CA 1
ATOM 1742 C C . GLY A 1 231 ? 10.221 -5.336 5.713 1.00 93.00 231 GLY A C 1
ATOM 1743 O O . GLY A 1 231 ? 10.124 -4.410 6.521 1.00 93.00 231 GLY A O 1
ATOM 1744 N N . PHE A 1 232 ? 9.368 -6.370 5.722 1.00 94.94 232 PHE A N 1
ATOM 1745 C CA . PHE A 1 232 ? 8.353 -6.555 6.766 1.00 94.94 232 PHE A CA 1
ATOM 1746 C C . PHE A 1 232 ? 9.014 -6.819 8.125 1.00 94.94 232 PHE A C 1
ATOM 1748 O O . PHE A 1 232 ? 8.736 -6.111 9.095 1.00 94.94 232 PHE A O 1
ATOM 1755 N N . HIS A 1 233 ? 9.927 -7.791 8.186 1.00 93.56 233 HIS A N 1
ATOM 1756 C CA . HIS A 1 233 ? 10.636 -8.145 9.417 1.00 93.56 233 HIS A CA 1
ATOM 1757 C C . HIS A 1 233 ? 11.508 -7.001 9.946 1.00 93.56 233 HIS A C 1
ATOM 1759 O O . HIS A 1 233 ? 11.530 -6.747 11.150 1.00 93.56 233 HIS A O 1
ATOM 1765 N N . GLU A 1 234 ? 12.172 -6.256 9.061 1.00 93.44 234 GLU A N 1
ATOM 1766 C CA . GLU A 1 234 ? 12.948 -5.071 9.437 1.00 93.44 234 GLU A CA 1
ATOM 1767 C C . GLU A 1 234 ? 12.084 -3.998 10.096 1.00 93.44 234 GLU A C 1
ATOM 1769 O O . GLU A 1 234 ? 12.503 -3.402 11.087 1.00 93.44 234 GLU A O 1
ATOM 1774 N N . ALA A 1 235 ? 10.867 -3.770 9.593 1.00 93.75 235 ALA A N 1
ATOM 1775 C CA . ALA A 1 235 ? 9.940 -2.826 10.206 1.00 93.75 235 ALA A CA 1
ATOM 1776 C C . ALA A 1 235 ? 9.498 -3.285 11.606 1.00 93.75 235 ALA A C 1
ATOM 1778 O O . ALA A 1 235 ? 9.428 -2.465 12.524 1.00 93.75 235 ALA A O 1
ATOM 1779 N N . LEU A 1 236 ? 9.254 -4.588 11.794 1.00 94.12 236 LEU A N 1
ATOM 1780 C CA . LEU A 1 236 ? 8.843 -5.145 13.086 1.00 94.12 236 LEU A CA 1
ATOM 1781 C C . LEU A 1 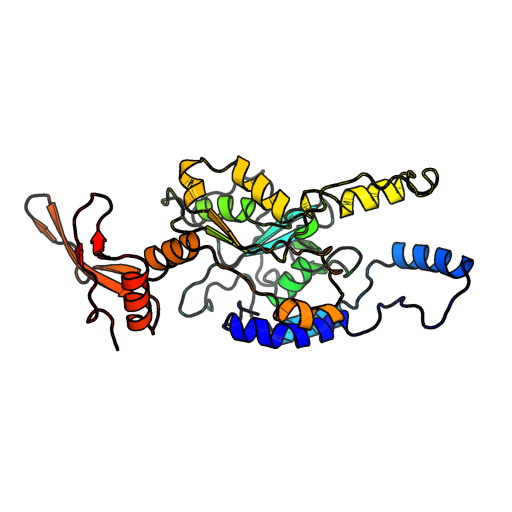236 ? 9.905 -4.999 14.178 1.00 94.12 236 LEU A C 1
ATOM 1783 O O . LEU A 1 236 ? 9.542 -4.887 15.349 1.00 94.12 236 LEU A O 1
ATOM 1787 N N . ASN A 1 237 ? 11.194 -4.918 13.829 1.00 92.75 237 ASN A N 1
ATOM 1788 C CA . ASN A 1 237 ? 12.266 -4.672 14.803 1.00 92.75 237 ASN A CA 1
ATOM 1789 C C . ASN A 1 237 ? 12.063 -3.381 15.613 1.00 92.75 237 ASN A C 1
ATOM 1791 O O . ASN A 1 237 ? 12.583 -3.270 16.720 1.00 92.75 237 ASN A O 1
ATOM 1795 N N . PHE A 1 238 ? 11.294 -2.426 15.084 1.00 89.31 238 PHE A N 1
ATOM 1796 C CA . PHE A 1 238 ? 11.007 -1.143 15.728 1.00 89.31 238 PHE A CA 1
ATOM 1797 C C . PHE A 1 238 ? 9.628 -1.085 16.400 1.00 89.31 238 PHE A C 1
ATOM 1799 O O . PHE A 1 238 ? 9.269 -0.046 16.951 1.00 89.31 238 PHE A O 1
ATOM 1806 N N . VAL A 1 239 ? 8.859 -2.176 16.360 1.00 91.25 239 VAL A N 1
ATOM 1807 C CA . VAL A 1 239 ? 7.538 -2.278 16.991 1.00 91.25 239 VAL A CA 1
ATOM 1808 C C . VAL A 1 239 ? 7.661 -3.051 18.308 1.00 91.25 239 VAL A C 1
ATOM 1810 O O . VAL A 1 239 ? 8.189 -4.168 18.282 1.00 91.25 239 VAL A O 1
ATOM 1813 N N . PRO A 1 240 ? 7.173 -2.516 19.444 1.00 90.00 240 PRO A N 1
ATOM 1814 C CA . PRO A 1 240 ? 7.114 -3.247 20.710 1.00 90.00 240 PRO A CA 1
ATOM 1815 C C . PRO A 1 240 ? 6.285 -4.532 20.599 1.00 90.00 240 PRO A C 1
ATOM 1817 O O . PRO A 1 240 ? 5.256 -4.543 19.930 1.00 90.00 240 PRO A O 1
ATOM 1820 N N . ASP A 1 241 ? 6.670 -5.598 21.307 1.00 86.56 241 ASP A N 1
ATOM 1821 C CA . ASP A 1 241 ? 6.006 -6.911 21.199 1.00 86.56 241 ASP A CA 1
ATOM 1822 C C . ASP A 1 241 ? 4.493 -6.870 21.460 1.00 86.56 241 ASP A C 1
ATOM 1824 O O . ASP A 1 241 ? 3.735 -7.568 20.793 1.00 86.56 241 ASP A O 1
ATOM 1828 N N . VAL A 1 242 ? 4.047 -6.006 22.376 1.00 83.88 242 VAL A N 1
ATOM 1829 C CA . VAL A 1 242 ? 2.624 -5.834 22.723 1.00 83.88 242 VAL A CA 1
ATOM 1830 C C . VAL A 1 242 ? 1.795 -5.310 21.545 1.00 83.88 242 VAL A C 1
ATOM 1832 O O . VAL A 1 242 ? 0.614 -5.615 21.448 1.00 83.88 242 VAL A O 1
ATOM 1835 N N . GLU A 1 243 ? 2.398 -4.541 20.638 1.00 84.19 243 GLU A N 1
ATOM 1836 C CA . GLU A 1 243 ? 1.712 -3.973 19.470 1.00 84.19 243 GLU A CA 1
ATOM 1837 C C . GLU A 1 243 ? 1.756 -4.909 18.254 1.00 84.19 243 GLU A C 1
ATOM 1839 O O . GLU A 1 243 ? 0.958 -4.764 17.328 1.00 84.19 243 GLU A O 1
ATOM 1844 N N . ARG A 1 244 ? 2.656 -5.903 18.254 1.00 88.31 244 ARG A N 1
ATOM 1845 C CA . ARG A 1 244 ? 2.828 -6.836 17.128 1.00 88.31 244 ARG A CA 1
ATOM 1846 C C . ARG A 1 244 ? 1.634 -7.769 16.935 1.00 88.31 244 ARG A C 1
ATOM 1848 O O . ARG A 1 244 ? 1.426 -8.221 15.815 1.00 88.31 244 ARG A O 1
ATOM 1855 N N . SER A 1 245 ? 0.837 -8.028 17.974 1.00 86.81 245 SER A N 1
ATOM 1856 C CA . SER A 1 245 ? -0.336 -8.916 17.894 1.00 86.81 245 SER A CA 1
ATOM 1857 C C . SER A 1 245 ? -1.407 -8.433 16.915 1.00 86.81 245 SER A C 1
ATOM 1859 O O . SER A 1 245 ? -2.158 -9.246 16.386 1.00 86.81 245 SER A O 1
ATOM 1861 N N . ASN A 1 246 ? -1.457 -7.126 16.644 1.00 88.25 246 ASN A N 1
ATOM 1862 C CA . ASN A 1 246 ? -2.417 -6.532 15.713 1.00 88.25 246 ASN A CA 1
ATOM 1863 C C . ASN A 1 246 ? -1.818 -6.292 14.317 1.00 88.25 246 ASN A C 1
ATOM 1865 O O . ASN A 1 246 ? -2.483 -5.713 13.455 1.00 88.25 246 ASN A O 1
ATOM 1869 N N . ILE A 1 247 ? -0.571 -6.720 14.081 1.00 93.31 247 ILE A N 1
ATOM 1870 C CA . ILE A 1 247 ? 0.132 -6.565 12.806 1.00 93.31 247 ILE A CA 1
ATOM 1871 C C . ILE A 1 247 ? 0.230 -7.918 12.106 1.00 93.31 247 ILE A C 1
ATOM 1873 O O . ILE A 1 247 ? 0.933 -8.821 12.546 1.00 93.31 247 ILE A O 1
ATOM 1877 N N . PHE A 1 248 ? -0.416 -8.028 10.950 1.00 93.88 248 PHE A N 1
ATOM 1878 C CA . PHE A 1 248 ? -0.479 -9.260 10.175 1.00 93.88 248 PHE A CA 1
ATOM 1879 C C . PHE A 1 248 ? 0.238 -9.114 8.836 1.00 93.88 248 PHE A C 1
ATOM 1881 O O . PHE A 1 248 ? 0.113 -8.099 8.142 1.00 93.88 248 PHE A O 1
ATOM 1888 N N . ARG A 1 249 ? 0.945 -10.175 8.439 1.00 94.00 249 ARG A N 1
ATOM 1889 C CA . ARG A 1 249 ? 1.493 -10.349 7.092 1.00 94.00 249 ARG A CA 1
ATOM 1890 C C . ARG A 1 249 ? 0.651 -11.362 6.339 1.00 94.00 249 ARG A C 1
ATOM 1892 O O . ARG A 1 249 ? 0.631 -12.541 6.671 1.00 94.00 249 ARG A O 1
ATOM 1899 N N . LEU A 1 250 ? -0.031 -10.892 5.308 1.00 93.25 250 LEU A N 1
ATOM 1900 C CA . LEU A 1 250 ? -0.760 -11.732 4.376 1.00 93.25 250 LEU A CA 1
ATOM 1901 C C . LEU A 1 250 ? 0.131 -11.982 3.164 1.00 93.25 250 LEU A C 1
ATOM 1903 O O . LEU A 1 250 ? 0.157 -11.182 2.231 1.00 93.25 250 LEU A O 1
ATOM 1907 N N . ASN A 1 251 ? 0.909 -13.056 3.206 1.00 91.88 251 ASN A N 1
ATOM 1908 C CA . ASN A 1 251 ? 1.791 -13.447 2.114 1.00 91.88 251 ASN A CA 1
ATOM 1909 C C . ASN A 1 251 ? 1.666 -14.952 1.847 1.00 91.88 251 ASN A C 1
ATOM 1911 O O . ASN A 1 251 ? 1.205 -15.698 2.709 1.00 91.88 251 ASN A O 1
ATOM 1915 N N . HIS A 1 252 ? 2.036 -15.390 0.646 1.00 87.56 252 HIS A N 1
ATOM 1916 C CA . HIS A 1 252 ? 1.952 -16.793 0.247 1.00 87.56 252 HIS A CA 1
ATOM 1917 C C . HIS A 1 252 ? 3.322 -17.315 -0.161 1.00 87.56 252 HIS A C 1
ATOM 1919 O O . HIS A 1 252 ? 3.925 -16.802 -1.102 1.00 87.56 252 HIS A O 1
ATOM 1925 N N . GLU A 1 253 ? 3.795 -18.346 0.527 1.00 87.81 253 GLU A N 1
ATOM 1926 C CA . GLU A 1 253 ? 5.015 -19.035 0.135 1.00 87.81 253 GLU A CA 1
ATOM 1927 C C . GLU A 1 253 ? 4.719 -20.000 -1.017 1.00 87.81 253 GLU A C 1
ATOM 1929 O O . GLU A 1 253 ? 3.896 -20.909 -0.889 1.00 87.81 253 GLU A O 1
ATOM 1934 N N . LEU A 1 254 ? 5.374 -19.785 -2.159 1.00 85.38 254 LEU A N 1
ATOM 1935 C CA . LEU A 1 254 ? 5.252 -20.657 -3.320 1.00 85.38 254 LEU A CA 1
ATOM 1936 C C . LEU A 1 254 ? 6.196 -21.862 -3.195 1.00 85.38 254 LEU A C 1
ATOM 1938 O O . LEU A 1 254 ? 7.322 -21.712 -2.723 1.00 85.38 254 LEU A O 1
ATOM 1942 N N . PRO A 1 255 ? 5.786 -23.051 -3.675 1.00 83.19 255 PRO A N 1
ATOM 1943 C CA . PRO A 1 255 ? 6.648 -24.236 -3.688 1.00 83.19 255 PRO A CA 1
ATOM 1944 C C . PRO A 1 255 ? 7.766 -24.141 -4.738 1.00 83.19 255 PRO A C 1
ATOM 1946 O O . PRO A 1 255 ? 8.777 -24.835 -4.643 1.00 83.19 255 PRO A O 1
ATOM 1949 N N . GLU A 1 256 ? 7.578 -23.298 -5.752 1.00 84.94 256 GLU A N 1
ATOM 1950 C CA . GLU A 1 256 ? 8.527 -23.053 -6.834 1.00 84.94 256 GLU A CA 1
ATOM 1951 C C . GLU A 1 256 ? 9.064 -21.618 -6.763 1.00 84.94 256 GLU A C 1
ATOM 1953 O O . GLU A 1 256 ? 8.387 -20.740 -6.215 1.00 84.94 256 GLU A O 1
ATOM 1958 N N . PRO A 1 257 ? 10.248 -21.349 -7.349 1.00 86.19 257 PRO A N 1
ATOM 1959 C CA . PRO A 1 257 ? 10.764 -19.994 -7.470 1.00 86.19 257 PRO A CA 1
ATOM 1960 C C . PRO A 1 257 ? 9.725 -19.038 -8.052 1.00 86.19 257 PRO A C 1
ATOM 1962 O O . PRO A 1 257 ? 9.031 -19.375 -9.016 1.00 86.19 257 PRO A O 1
ATOM 1965 N N . LEU A 1 258 ? 9.655 -17.829 -7.485 1.00 87.25 258 LEU A N 1
ATOM 1966 C CA . LEU A 1 258 ? 8.741 -16.800 -7.970 1.00 87.25 258 LEU A CA 1
ATOM 1967 C C . LEU A 1 258 ? 8.957 -16.574 -9.478 1.00 87.25 258 LEU A C 1
ATOM 1969 O O . LEU A 1 258 ? 10.108 -16.479 -9.929 1.00 87.25 258 LEU A O 1
ATOM 1973 N N . PRO A 1 259 ? 7.876 -16.469 -10.272 1.00 89.88 259 PRO A N 1
ATOM 1974 C CA . PRO A 1 259 ? 8.004 -16.130 -11.677 1.00 89.88 259 PRO A CA 1
ATOM 1975 C C . PRO A 1 259 ? 8.626 -14.741 -11.830 1.00 89.88 259 PRO A C 1
ATOM 1977 O O . PRO A 1 259 ? 8.567 -13.897 -10.932 1.00 89.88 259 PRO A O 1
ATOM 1980 N N . ARG A 1 260 ? 9.216 -14.483 -12.999 1.00 87.75 260 ARG A N 1
ATOM 1981 C CA . ARG A 1 260 ? 9.683 -13.133 -13.321 1.00 87.75 260 ARG A CA 1
ATOM 1982 C C . ARG A 1 260 ? 8.513 -12.150 -13.280 1.00 87.75 260 ARG A C 1
ATOM 1984 O O . ARG A 1 260 ? 7.406 -12.491 -13.687 1.00 87.75 260 ARG A O 1
ATOM 1991 N N . LEU A 1 261 ? 8.800 -10.913 -12.876 1.00 87.00 261 LEU A N 1
ATOM 1992 C CA . LEU A 1 261 ? 7.818 -9.830 -12.755 1.00 87.00 261 LEU A CA 1
ATOM 1993 C C . LEU A 1 261 ? 6.964 -9.631 -14.023 1.00 87.00 261 LEU A C 1
ATOM 1995 O O . LEU A 1 261 ? 5.783 -9.310 -13.930 1.00 87.00 261 LEU A O 1
ATOM 1999 N N . ASP A 1 262 ? 7.560 -9.825 -15.200 1.00 89.69 262 ASP A N 1
ATOM 2000 C CA . ASP A 1 262 ? 6.937 -9.624 -16.508 1.00 89.69 262 ASP A CA 1
ATOM 2001 C C . ASP A 1 262 ? 6.334 -10.895 -17.139 1.00 89.69 262 ASP A C 1
ATOM 2003 O O . ASP A 1 262 ? 5.858 -10.852 -18.276 1.00 89.69 262 ASP A O 1
ATOM 2007 N N . ASP A 1 263 ? 6.325 -12.033 -16.436 1.00 90.19 263 ASP A N 1
ATOM 2008 C CA . ASP A 1 263 ? 5.843 -13.305 -16.984 1.00 90.19 263 ASP A CA 1
ATOM 2009 C C . ASP A 1 263 ? 4.310 -13.440 -16.917 1.00 90.19 263 ASP A C 1
ATOM 2011 O O . ASP A 1 263 ? 3.726 -14.089 -16.043 1.00 90.19 263 ASP A O 1
ATOM 2015 N N . VAL A 1 264 ? 3.635 -12.859 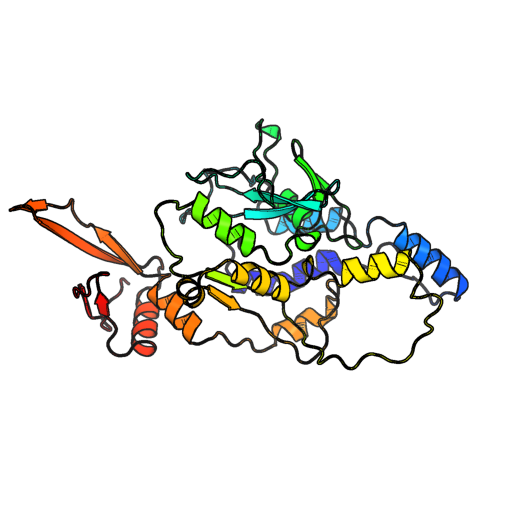-17.911 1.00 92.00 264 VAL A N 1
ATOM 2016 C CA . VAL A 1 264 ? 2.169 -12.921 -18.042 1.00 92.00 264 VAL A CA 1
ATOM 2017 C C . VAL A 1 264 ? 1.621 -14.326 -18.314 1.00 92.00 264 VAL A C 1
ATOM 2019 O O . VAL A 1 264 ? 0.411 -14.533 -18.191 1.00 92.00 264 VAL A O 1
ATOM 2022 N N . SER A 1 265 ? 2.469 -15.297 -18.679 1.00 91.19 265 SER A N 1
ATOM 2023 C CA . SER A 1 265 ? 2.031 -16.677 -18.938 1.00 91.19 265 SER A CA 1
ATOM 2024 C C . SER A 1 265 ? 1.651 -17.415 -17.652 1.00 91.19 265 SER A C 1
ATOM 2026 O O . SER A 1 265 ? 0.835 -18.335 -17.678 1.00 91.19 265 SER A O 1
ATOM 2028 N N . LYS A 1 266 ? 2.193 -16.978 -16.509 1.00 90.75 266 LYS A N 1
ATOM 2029 C CA . LYS A 1 266 ? 1.991 -17.617 -15.203 1.00 90.75 266 LYS A CA 1
ATOM 2030 C C . LYS A 1 266 ? 0.739 -17.138 -14.471 1.00 90.75 266 LYS A C 1
ATOM 2032 O O . LYS A 1 266 ? 0.305 -17.801 -13.531 1.00 90.75 266 LYS A O 1
ATOM 2037 N N . LEU A 1 267 ? 0.108 -16.055 -14.932 1.00 89.88 267 LEU A N 1
ATOM 2038 C CA . LEU A 1 267 ? -1.036 -15.417 -14.265 1.00 89.88 267 LEU A CA 1
ATOM 2039 C C . LEU A 1 267 ? -2.219 -16.365 -14.036 1.00 89.88 267 LEU A C 1
ATOM 2041 O O . LEU A 1 267 ? -2.821 -16.339 -12.968 1.00 89.88 267 LEU A O 1
ATOM 2045 N N . GLU A 1 268 ? -2.538 -17.223 -15.008 1.00 88.88 268 GLU A N 1
ATOM 2046 C CA . GLU A 1 268 ? -3.647 -18.184 -14.887 1.00 88.88 268 GLU A CA 1
ATOM 2047 C C . GLU A 1 268 ? -3.349 -19.330 -13.918 1.00 88.88 268 GLU A C 1
ATOM 2049 O O . GLU A 1 268 ? -4.268 -19.892 -13.327 1.00 88.88 268 GLU A O 1
ATOM 2054 N N . GLY A 1 269 ? -2.074 -19.698 -13.766 1.00 87.62 269 GLY A N 1
ATOM 2055 C CA . GLY A 1 269 ? -1.652 -20.659 -12.751 1.00 87.62 269 GLY A CA 1
ATOM 2056 C C . GLY A 1 269 ? -1.727 -20.042 -11.359 1.00 87.62 269 GLY A C 1
ATOM 2057 O O . GLY A 1 269 ? -2.275 -20.652 -10.447 1.00 87.62 269 GLY A O 1
ATOM 2058 N N . MET A 1 270 ? -1.247 -18.802 -11.223 1.00 86.75 270 MET A N 1
ATOM 2059 C CA . MET A 1 270 ? -1.243 -18.067 -9.957 1.00 86.75 270 MET A CA 1
ATOM 2060 C C . MET A 1 270 ? -2.652 -17.746 -9.451 1.00 86.75 270 MET A C 1
ATOM 2062 O O . MET A 1 270 ? -2.904 -17.865 -8.258 1.00 86.75 270 MET A O 1
ATOM 2066 N N . SER A 1 271 ? -3.598 -17.402 -10.331 1.00 84.94 271 SER A N 1
ATOM 2067 C CA . SER A 1 271 ? -4.977 -17.094 -9.919 1.00 84.94 271 SER A CA 1
ATOM 2068 C C . SER A 1 271 ? -5.753 -18.299 -9.380 1.00 84.94 271 SER A C 1
ATOM 2070 O O . SER A 1 271 ? -6.762 -18.121 -8.703 1.00 84.94 271 SER A O 1
ATOM 2072 N N . LYS A 1 272 ? -5.299 -19.522 -9.679 1.00 86.31 272 LYS A N 1
ATOM 2073 C CA . LYS A 1 272 ? -5.893 -20.779 -9.195 1.00 86.31 272 LYS A CA 1
ATOM 2074 C C . LYS A 1 272 ? -5.258 -21.277 -7.897 1.00 86.31 272 LYS A C 1
ATOM 2076 O O . LYS A 1 272 ? -5.694 -22.297 -7.361 1.00 86.31 272 LYS A O 1
ATOM 2081 N N . MET A 1 273 ? -4.207 -20.614 -7.417 1.00 84.12 273 MET A N 1
ATOM 2082 C CA . MET A 1 273 ? -3.552 -21.000 -6.173 1.00 84.12 273 MET A CA 1
ATOM 2083 C C . MET A 1 273 ? -4.493 -20.748 -4.998 1.00 84.12 273 MET A C 1
ATOM 2085 O O . MET A 1 273 ? -5.154 -19.713 -4.917 1.00 84.12 273 MET A O 1
ATOM 2089 N N . HIS A 1 274 ? -4.563 -21.721 -4.093 1.00 80.06 274 HIS A N 1
ATOM 2090 C CA . HIS A 1 274 ? -5.390 -21.603 -2.903 1.00 80.06 274 HIS A CA 1
ATOM 2091 C C . HIS A 1 274 ? -4.680 -20.713 -1.893 1.00 80.06 274 HIS A C 1
ATOM 2093 O O . HIS A 1 274 ? -3.572 -21.014 -1.451 1.00 80.06 274 HIS A O 1
ATOM 2099 N N . PHE A 1 275 ? -5.344 -19.628 -1.519 1.00 82.12 275 PHE A N 1
ATOM 2100 C CA . PHE A 1 275 ? -4.853 -18.709 -0.512 1.00 82.12 275 PHE A CA 1
ATOM 2101 C C . PHE A 1 275 ? -5.595 -18.954 0.804 1.00 82.12 275 PHE A C 1
ATOM 2103 O O . PHE A 1 275 ? -6.825 -18.940 0.834 1.00 82.12 275 PHE A O 1
ATOM 2110 N N . THR A 1 276 ? -4.855 -19.177 1.890 1.00 84.94 276 THR A N 1
ATOM 2111 C CA . THR A 1 276 ? -5.441 -19.350 3.227 1.00 84.94 276 THR A CA 1
ATOM 2112 C C . THR A 1 276 ? -5.280 -18.061 4.014 1.00 84.94 276 THR A C 1
ATOM 2114 O O . THR A 1 276 ? -4.167 -17.569 4.185 1.00 84.94 276 THR A O 1
ATOM 2117 N N . VAL A 1 277 ? -6.391 -17.515 4.502 1.00 89.00 277 VAL A N 1
ATOM 2118 C CA . VAL A 1 277 ? -6.374 -16.372 5.417 1.00 89.00 277 VAL A CA 1
ATOM 2119 C C . VAL A 1 277 ? -6.266 -16.911 6.847 1.00 89.00 277 VAL A C 1
ATOM 2121 O O . VAL A 1 277 ? -7.079 -17.761 7.215 1.00 89.00 277 VAL A O 1
ATOM 2124 N N . PRO A 1 278 ? -5.297 -16.455 7.661 1.00 90.44 278 PRO A N 1
ATOM 2125 C CA . PRO A 1 278 ? -5.193 -16.884 9.053 1.00 90.44 278 PRO A CA 1
ATOM 2126 C C . PRO A 1 278 ? -6.478 -16.594 9.837 1.00 90.44 278 PRO A C 1
ATOM 2128 O O . PRO A 1 278 ? -7.005 -15.483 9.772 1.00 90.44 278 PRO A O 1
ATOM 2131 N N . THR A 1 279 ? -6.958 -17.563 10.620 1.00 90.94 279 THR A N 1
ATOM 2132 C CA . THR A 1 279 ? -8.172 -17.411 11.443 1.00 90.94 279 THR A CA 1
ATOM 2133 C C . THR A 1 279 ? -8.067 -16.230 12.408 1.00 90.94 279 THR A C 1
ATOM 2135 O O . THR A 1 279 ? -9.031 -15.493 12.586 1.00 90.94 279 THR A O 1
ATOM 2138 N N . GLU A 1 280 ? -6.887 -15.997 12.987 1.00 91.31 280 GLU A N 1
ATOM 2139 C CA . GLU A 1 280 ? -6.637 -14.842 13.860 1.00 91.31 280 GLU A CA 1
ATOM 2140 C C . GLU A 1 280 ? -6.853 -13.513 13.131 1.00 91.31 280 GLU A C 1
ATOM 2142 O O . GLU A 1 280 ? -7.489 -12.620 13.677 1.00 91.31 280 GLU A O 1
ATOM 2147 N N . LEU A 1 281 ? -6.421 -13.399 11.871 1.00 92.44 281 LEU A N 1
ATOM 2148 C CA . LEU A 1 281 ? -6.657 -12.201 11.068 1.00 92.44 281 LEU A CA 1
ATOM 2149 C C . LEU A 1 281 ? -8.153 -12.002 10.785 1.00 92.44 281 LEU A C 1
ATOM 2151 O O . LEU A 1 281 ? -8.646 -10.882 10.898 1.00 92.44 281 LEU A O 1
ATOM 2155 N N . VAL A 1 282 ? -8.881 -13.072 10.443 1.00 92.25 282 VAL A N 1
ATOM 2156 C CA . VAL A 1 282 ? -10.342 -13.011 10.239 1.00 92.25 282 VAL A CA 1
ATOM 2157 C C . VAL A 1 282 ? -11.029 -12.499 11.504 1.00 92.25 282 VAL A C 1
ATOM 2159 O O . VAL A 1 282 ? -11.819 -11.558 11.440 1.00 92.25 282 VAL A O 1
ATOM 2162 N N . ARG A 1 283 ? -10.667 -13.058 12.661 1.00 92.00 283 ARG A N 1
ATOM 2163 C CA . ARG A 1 283 ? -11.182 -12.643 13.970 1.00 92.00 283 ARG A CA 1
ATOM 2164 C C . ARG A 1 283 ? -10.861 -11.185 14.278 1.00 92.00 283 ARG A C 1
ATOM 2166 O O . ARG A 1 283 ? -11.770 -10.437 14.629 1.00 92.00 283 ARG A O 1
ATOM 2173 N N . THR A 1 284 ? -9.619 -10.746 14.084 1.00 91.75 284 THR A N 1
ATOM 2174 C CA . THR A 1 284 ? -9.237 -9.347 14.318 1.00 91.75 284 THR A CA 1
ATOM 2175 C C . THR A 1 284 ? -9.993 -8.393 13.396 1.00 91.75 284 THR A C 1
ATOM 2177 O O . THR A 1 284 ? -10.487 -7.370 13.864 1.00 91.75 284 THR A O 1
ATOM 2180 N N . ILE A 1 285 ? -10.156 -8.723 12.108 1.00 91.88 285 ILE A N 1
ATOM 2181 C CA . ILE A 1 285 ? -10.954 -7.921 11.165 1.00 91.88 285 ILE A CA 1
ATOM 2182 C C . ILE A 1 285 ? -12.402 -7.796 11.649 1.00 91.88 285 ILE A C 1
ATOM 2184 O O . ILE A 1 285 ? -12.933 -6.688 11.699 1.00 91.88 285 ILE A O 1
ATOM 2188 N N . LEU A 1 286 ? -13.036 -8.907 12.031 1.00 91.31 286 LEU A N 1
ATOM 2189 C CA . LEU A 1 286 ? -14.419 -8.906 12.511 1.00 91.31 286 LEU A CA 1
ATOM 2190 C C . LEU A 1 286 ? -14.592 -8.079 13.789 1.00 91.31 286 LEU A C 1
ATOM 2192 O O . LEU A 1 286 ? -15.571 -7.346 13.908 1.00 91.31 286 LEU A O 1
ATOM 2196 N N . ALA A 1 287 ? -13.623 -8.155 14.703 1.00 88.62 287 ALA A N 1
ATOM 2197 C CA . ALA A 1 287 ? -13.652 -7.429 15.966 1.00 88.62 287 ALA A CA 1
ATOM 2198 C C . ALA A 1 287 ? -13.375 -5.919 15.822 1.00 88.62 287 ALA A C 1
ATOM 2200 O O . ALA A 1 287 ? -13.819 -5.150 16.670 1.00 88.62 287 ALA A O 1
ATOM 2201 N N . THR A 1 288 ? -12.650 -5.482 14.782 1.00 87.38 288 THR A N 1
ATOM 2202 C CA . THR A 1 288 ? -12.113 -4.103 14.716 1.00 87.38 288 THR A CA 1
ATOM 2203 C C . THR A 1 288 ? -12.565 -3.279 13.511 1.00 87.38 288 THR A C 1
ATOM 2205 O O . THR A 1 288 ? -12.645 -2.058 13.605 1.00 87.38 288 THR A O 1
ATOM 2208 N N . ALA A 1 289 ? -12.858 -3.894 12.362 1.00 86.50 289 ALA A N 1
ATOM 2209 C CA . ALA A 1 289 ? -12.973 -3.157 11.100 1.00 86.50 289 ALA A CA 1
ATOM 2210 C C . ALA A 1 289 ? -14.395 -2.670 10.773 1.00 86.50 289 ALA A C 1
ATOM 2212 O O . ALA A 1 289 ? -14.568 -1.777 9.935 1.00 86.50 289 ALA A O 1
ATOM 2213 N N . PHE A 1 290 ? -15.421 -3.287 11.364 1.00 88.62 290 PHE A N 1
ATOM 2214 C CA . PHE A 1 290 ? -16.801 -3.118 10.898 1.00 88.62 290 PHE A CA 1
ATOM 2215 C C . PHE A 1 290 ? -17.721 -2.413 11.883 1.00 88.62 290 PHE A C 1
ATOM 2217 O O . PHE A 1 290 ? -18.588 -1.666 11.432 1.00 88.62 290 PHE A O 1
ATOM 2224 N N . PHE A 1 291 ? -17.543 -2.628 13.184 1.00 89.75 291 PHE A N 1
ATOM 2225 C CA . PHE A 1 291 ? -18.440 -2.106 14.211 1.00 89.75 291 PHE A CA 1
ATOM 2226 C C . PHE A 1 291 ? -17.829 -0.897 14.912 1.00 89.75 291 PHE A C 1
ATOM 2228 O O . PHE A 1 291 ? -16.642 -0.890 15.232 1.00 89.75 291 PHE A O 1
ATOM 2235 N N . PHE A 1 292 ? -18.641 0.125 15.159 1.00 89.31 292 PHE A N 1
ATOM 2236 C CA . PHE A 1 292 ? -18.233 1.318 15.896 1.00 89.31 292 PHE A CA 1
ATOM 2237 C C . PHE A 1 292 ? -19.387 1.833 16.752 1.00 89.31 292 PHE A C 1
ATOM 2239 O O . PHE A 1 292 ? -20.552 1.633 16.424 1.00 89.31 292 PHE A O 1
ATOM 2246 N N . PHE A 1 293 ? -19.064 2.488 17.863 1.00 89.62 293 PHE A N 1
ATOM 2247 C CA . PHE A 1 293 ? -20.063 3.079 18.748 1.00 89.62 293 PHE A CA 1
ATOM 2248 C C . PHE A 1 293 ? -20.237 4.563 18.430 1.00 89.62 293 PHE A C 1
ATOM 2250 O O . PHE A 1 293 ? -19.258 5.315 18.426 1.00 89.62 293 PHE A O 1
ATOM 2257 N N . GLU A 1 294 ? -21.476 4.984 18.199 1.00 91.81 294 GLU A N 1
ATOM 2258 C CA . GLU A 1 294 ? -21.848 6.378 17.971 1.00 91.81 294 GLU A CA 1
ATOM 2259 C C . GLU A 1 294 ? -22.795 6.853 19.076 1.00 91.81 294 GLU A C 1
ATOM 2261 O O . GLU A 1 294 ? -23.667 6.112 19.524 1.00 91.81 294 GLU A O 1
ATOM 2266 N N . LEU A 1 295 ? -22.605 8.086 19.551 1.00 92.88 295 LEU A N 1
ATOM 2267 C CA . LEU A 1 295 ? -23.504 8.689 20.533 1.00 92.88 295 LEU A CA 1
ATOM 2268 C C . LEU A 1 295 ? -24.789 9.144 19.839 1.00 92.88 295 LEU A C 1
ATOM 2270 O O . LEU A 1 295 ? -24.732 9.976 18.939 1.00 92.88 295 LEU A O 1
ATOM 2274 N N . ASP A 1 296 ? -25.934 8.660 20.317 1.00 91.81 296 ASP A N 1
ATOM 2275 C CA . ASP A 1 296 ? -27.249 9.079 19.817 1.00 91.81 296 ASP A CA 1
ATOM 2276 C C . ASP A 1 296 ? -27.582 10.498 20.303 1.00 91.81 296 ASP A C 1
ATOM 2278 O O . ASP A 1 296 ? -28.315 11.249 19.662 1.00 91.81 296 ASP A O 1
ATOM 2282 N N . GLU A 1 297 ? -27.063 10.856 21.482 1.00 93.38 297 GLU A N 1
ATOM 2283 C CA . GLU A 1 297 ? -27.367 12.094 22.190 1.00 93.38 297 GLU A CA 1
ATOM 2284 C C . GLU A 1 297 ? -26.105 12.658 22.863 1.00 93.38 297 GLU A C 1
ATOM 2286 O O . GLU A 1 297 ? -25.154 11.935 23.181 1.00 93.38 297 GLU A O 1
ATOM 2291 N N . LEU A 1 298 ? -26.090 13.973 23.109 1.00 92.81 298 LEU A N 1
ATOM 2292 C CA . LEU A 1 298 ? -24.985 14.615 23.823 1.00 92.81 298 LEU A CA 1
ATOM 2293 C C . LEU A 1 298 ? -24.868 14.055 25.255 1.00 92.81 298 LEU A C 1
ATOM 2295 O O . LEU A 1 298 ? -25.889 13.920 25.932 1.00 92.81 298 LEU A O 1
ATOM 2299 N N . PRO A 1 299 ? -23.646 13.792 25.760 1.00 93.12 299 PRO A N 1
ATOM 2300 C CA . PRO A 1 299 ? -23.460 13.274 27.111 1.00 93.12 299 PRO A CA 1
ATOM 2301 C C . PRO A 1 299 ? -24.080 14.181 28.178 1.00 93.12 299 PRO A C 1
ATOM 2303 O O . PRO A 1 299 ? -23.782 15.377 28.252 1.00 93.12 299 PRO A O 1
ATOM 2306 N N . ILE A 1 300 ? -24.896 13.601 29.058 1.00 93.62 300 ILE A N 1
ATOM 2307 C CA . ILE A 1 300 ? -25.559 14.328 30.143 1.00 93.62 300 ILE A CA 1
ATOM 2308 C C . ILE A 1 300 ? -24.701 14.215 31.399 1.00 93.62 300 ILE A C 1
ATOM 2310 O O . ILE A 1 300 ? -24.466 13.124 31.919 1.00 93.62 300 ILE A O 1
ATOM 2314 N N . LYS A 1 301 ? -24.234 15.351 31.920 1.00 91.56 301 LYS A N 1
ATOM 2315 C CA . LYS A 1 301 ? -23.499 15.388 33.188 1.00 91.56 301 LYS A CA 1
ATOM 2316 C C . LYS A 1 301 ? -24.484 15.409 34.356 1.00 91.56 301 LYS A C 1
ATOM 2318 O O . LYS A 1 301 ? -25.209 16.384 34.529 1.00 91.56 301 LYS A O 1
ATOM 2323 N N . SER A 1 302 ? -24.461 14.377 35.193 1.00 90.62 302 SER A N 1
ATOM 2324 C CA . SER A 1 302 ? -25.252 14.311 36.426 1.00 90.62 302 SER A CA 1
ATOM 2325 C C . SER A 1 302 ? -24.394 13.786 37.574 1.00 90.62 302 SER A C 1
ATOM 2327 O O . SER A 1 302 ? -23.670 12.807 37.420 1.00 90.62 302 SER A O 1
ATOM 2329 N N . GLN A 1 303 ? -24.420 14.480 38.717 1.00 88.69 303 GLN A N 1
ATOM 2330 C CA . GLN A 1 303 ? -23.659 14.122 39.928 1.00 88.69 303 GLN A CA 1
ATOM 2331 C C . GLN A 1 303 ? -22.151 13.873 39.691 1.00 88.69 303 GLN A C 1
ATOM 2333 O O . GLN A 1 303 ? -21.527 13.048 40.347 1.00 88.69 303 GLN A O 1
ATOM 2338 N N . GLY A 1 304 ? -21.545 14.593 38.741 1.00 87.88 304 GLY A N 1
ATOM 2339 C CA . GLY A 1 304 ? -20.121 14.452 38.409 1.00 87.88 304 GLY A CA 1
ATOM 2340 C C . GLY A 1 304 ? -19.782 13.295 37.462 1.00 87.88 304 GLY A C 1
ATOM 2341 O O . GLY A 1 304 ? -18.624 13.178 37.070 1.00 87.88 304 GLY A O 1
ATOM 2342 N N . VAL A 1 305 ? -20.769 12.503 37.037 1.00 87.56 305 VAL A N 1
ATOM 2343 C CA . VAL A 1 305 ? -20.623 11.411 36.063 1.00 87.56 305 VAL A CA 1
ATOM 2344 C C . VAL A 1 305 ? -21.271 11.815 34.735 1.00 87.56 305 VAL A C 1
ATOM 2346 O O . VAL A 1 305 ? -22.262 12.548 34.714 1.00 87.56 305 VAL A O 1
ATOM 2349 N N . PHE A 1 306 ? -20.696 11.371 33.618 1.00 88.25 306 PHE A N 1
ATOM 2350 C CA . PHE A 1 306 ? -21.300 11.523 32.295 1.00 88.25 306 PHE A CA 1
ATOM 2351 C C . PHE A 1 306 ? -22.136 10.290 31.962 1.00 88.25 306 PHE A C 1
ATOM 2353 O O . PHE A 1 306 ? -21.627 9.171 31.983 1.00 88.25 306 PHE A O 1
ATOM 2360 N N . PHE A 1 307 ? -23.405 10.512 31.639 1.00 87.88 307 PHE A N 1
ATOM 2361 C CA . PHE A 1 307 ? -24.299 9.503 31.090 1.00 87.88 307 PHE A CA 1
ATOM 2362 C C . PHE A 1 307 ? -24.308 9.641 29.574 1.00 87.88 307 PHE A C 1
ATOM 2364 O O . PHE A 1 307 ? -24.631 10.703 29.040 1.00 87.88 307 PHE A O 1
ATOM 2371 N N . CYS A 1 308 ? -23.928 8.564 28.899 1.00 88.00 308 CYS A N 1
ATOM 2372 C CA . CYS A 1 308 ? -23.884 8.481 27.450 1.00 88.00 308 CYS A CA 1
ATOM 2373 C C . CYS A 1 308 ? -24.957 7.504 26.982 1.00 88.00 308 CYS A C 1
ATOM 2375 O O . CYS A 1 308 ? -25.109 6.428 27.561 1.00 88.00 308 CYS A O 1
ATOM 2377 N N . LYS A 1 309 ? -25.661 7.870 25.917 1.00 90.44 309 LYS A N 1
ATOM 2378 C CA . LYS A 1 309 ? -26.560 6.987 25.183 1.00 90.44 309 LYS A CA 1
ATOM 2379 C C . LYS A 1 309 ? -26.071 6.932 23.743 1.00 90.44 309 LYS A C 1
ATOM 2381 O O . LYS A 1 309 ? -25.680 7.959 23.190 1.00 90.44 309 LYS A O 1
ATOM 2386 N N . GLY A 1 310 ? -26.028 5.737 23.181 1.00 91.06 310 GLY A N 1
ATOM 2387 C CA . GLY A 1 310 ? -25.490 5.518 21.853 1.00 91.06 310 GLY A CA 1
ATOM 2388 C C . GLY A 1 310 ? -25.811 4.138 21.322 1.00 91.06 310 GLY A C 1
ATOM 2389 O O . GLY A 1 310 ? -26.233 3.252 22.072 1.00 91.06 310 GLY A O 1
ATOM 2390 N N . SER A 1 311 ? -25.546 3.981 20.035 1.00 91.00 311 SER A N 1
ATOM 2391 C CA . SER A 1 311 ? -25.812 2.780 19.260 1.00 91.00 311 SER A CA 1
ATOM 2392 C C . SER A 1 311 ? -24.511 2.213 18.700 1.00 91.00 311 SER A C 1
ATOM 2394 O O . SER A 1 311 ? -23.592 2.950 18.334 1.00 91.00 311 SER A O 1
ATOM 2396 N N . VAL A 1 312 ? -24.427 0.885 18.609 1.00 89.75 312 VAL A N 1
ATOM 2397 C CA . VAL A 1 312 ? -23.361 0.224 17.850 1.00 89.75 312 VAL A CA 1
ATOM 2398 C C . VAL A 1 312 ? -23.806 0.132 16.396 1.00 89.75 312 VAL A C 1
ATOM 2400 O O . VAL A 1 312 ? -24.824 -0.480 16.082 1.00 89.75 312 VAL A O 1
ATOM 2403 N N . LEU A 1 313 ? -23.045 0.761 15.511 1.00 89.81 313 LEU A N 1
ATOM 2404 C CA . LEU A 1 313 ? -23.316 0.837 14.084 1.00 89.81 313 LEU A CA 1
ATOM 2405 C C . LEU A 1 313 ? -22.325 -0.029 13.304 1.00 89.81 313 LEU A C 1
ATOM 2407 O O . LEU A 1 313 ? -21.225 -0.332 13.771 1.00 89.81 313 LEU A O 1
ATOM 2411 N N . CYS A 1 314 ? -22.715 -0.413 12.089 1.00 89.31 314 CYS A N 1
ATOM 2412 C CA . CYS A 1 314 ? -21.870 -1.155 11.161 1.00 89.31 314 CYS A CA 1
ATOM 2413 C C . CYS A 1 314 ? -21.506 -0.280 9.958 1.00 89.31 314 CYS A C 1
ATOM 2415 O O . CYS A 1 314 ? -22.367 0.353 9.350 1.00 89.31 314 CYS A O 1
ATOM 2417 N N . SER A 1 315 ? -20.233 -0.282 9.565 1.00 85.75 315 SER A N 1
ATOM 2418 C CA . SER A 1 315 ? -19.734 0.475 8.410 1.00 85.75 315 SER A CA 1
ATOM 2419 C C . SER A 1 315 ? -20.092 -0.152 7.053 1.00 85.75 315 SER A C 1
ATOM 2421 O O . SER A 1 315 ? -19.753 0.400 6.002 1.00 85.75 315 SER A O 1
ATOM 2423 N N . ARG A 1 316 ? -20.751 -1.320 7.049 1.00 85.88 316 ARG A N 1
ATOM 2424 C CA . ARG A 1 316 ? -21.095 -2.100 5.853 1.00 85.88 316 ARG A CA 1
ATOM 2425 C C . ARG A 1 316 ? -22.601 -2.301 5.731 1.00 85.88 316 ARG A C 1
ATOM 2427 O O . ARG A 1 316 ? -23.297 -2.486 6.722 1.00 85.88 316 ARG A O 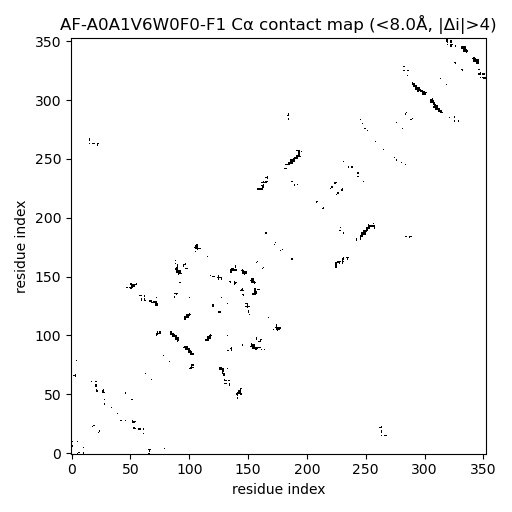1
ATOM 2434 N N . SER A 1 317 ? -23.086 -2.329 4.489 1.00 84.06 317 SER A N 1
ATOM 2435 C CA . SER A 1 317 ? -24.506 -2.534 4.174 1.00 84.06 317 SER A CA 1
ATOM 2436 C C . SER A 1 317 ? -25.006 -3.951 4.478 1.00 84.06 317 SER A C 1
ATOM 2438 O O . SER A 1 317 ? -26.188 -4.138 4.715 1.00 84.06 317 SER A O 1
ATOM 2440 N N . TYR A 1 318 ? -24.119 -4.946 4.519 1.00 86.31 318 TYR A N 1
ATOM 2441 C CA . TYR A 1 318 ? -24.430 -6.355 4.794 1.00 86.31 318 TYR A CA 1
ATOM 2442 C C . TYR A 1 318 ? -24.205 -6.723 6.275 1.00 86.31 318 TYR A C 1
ATOM 2444 O O . TYR A 1 318 ? -23.652 -7.770 6.605 1.00 86.31 318 TYR A O 1
ATOM 2452 N N . SER A 1 319 ? -24.618 -5.836 7.186 1.00 88.06 319 SER A N 1
ATOM 2453 C CA . SER A 1 319 ? -24.365 -5.960 8.632 1.00 88.06 319 SER A CA 1
ATOM 2454 C C . SER A 1 319 ? -24.845 -7.287 9.237 1.00 88.06 319 SER A C 1
ATOM 2456 O O . SER A 1 319 ? -24.130 -7.887 10.034 1.00 88.06 319 SER A O 1
ATOM 2458 N N . ARG A 1 320 ? -25.998 -7.803 8.797 1.00 87.69 320 ARG A N 1
ATOM 2459 C CA . ARG A 1 320 ? -26.564 -9.077 9.269 1.00 87.69 320 ARG A CA 1
ATOM 2460 C C . ARG A 1 320 ? -25.680 -10.289 8.958 1.00 87.69 320 ARG A C 1
ATOM 2462 O O . ARG A 1 320 ? -25.564 -11.193 9.780 1.00 87.69 320 ARG A O 1
ATOM 2469 N N . ASP A 1 321 ? -25.047 -10.320 7.788 1.00 90.31 321 ASP A N 1
ATOM 2470 C CA . ASP A 1 321 ? -24.147 -11.421 7.427 1.00 90.31 321 ASP A CA 1
ATOM 2471 C C . ASP A 1 321 ? -22.847 -11.357 8.239 1.00 90.31 321 ASP A C 1
ATOM 2473 O O . ASP A 1 321 ? -22.310 -12.391 8.637 1.00 90.31 321 ASP A O 1
ATOM 2477 N N . LEU A 1 322 ? -22.381 -10.142 8.558 1.00 90.69 322 LEU A N 1
ATOM 2478 C CA . LEU A 1 322 ? -21.243 -9.939 9.456 1.00 90.69 322 LEU A CA 1
ATOM 2479 C C . LEU A 1 322 ? -21.555 -10.382 10.886 1.00 90.69 322 LEU A C 1
ATOM 2481 O O . LEU A 1 322 ? -20.722 -11.046 11.489 1.00 90.69 322 LEU A O 1
ATOM 2485 N N . VAL A 1 323 ? -22.741 -10.060 11.412 1.00 90.56 323 VAL A N 1
ATOM 2486 C CA . VAL A 1 323 ? -23.183 -10.495 12.749 1.00 90.56 323 VAL A CA 1
ATOM 2487 C C . VAL A 1 323 ? -23.184 -12.020 12.856 1.00 90.56 323 VAL A C 1
ATOM 2489 O O . VAL A 1 323 ? -22.568 -12.568 13.767 1.00 90.56 323 VAL A O 1
ATOM 2492 N N . LYS A 1 324 ? -23.757 -12.721 11.871 1.00 90.69 324 LYS A N 1
ATOM 2493 C CA . LYS A 1 324 ? -23.721 -14.193 11.829 1.00 90.69 324 LYS A CA 1
ATOM 2494 C C . LYS A 1 324 ? -22.297 -14.737 11.837 1.00 90.69 324 LYS A C 1
ATOM 2496 O O . LYS A 1 324 ? -22.002 -15.696 12.543 1.00 90.69 324 LYS A O 1
ATOM 2501 N N . LEU A 1 325 ? -21.405 -14.125 11.058 1.00 91.50 325 LEU A N 1
ATOM 2502 C CA . LEU A 1 325 ? -20.007 -14.542 11.004 1.00 91.50 325 LEU A CA 1
ATOM 2503 C C . LEU A 1 325 ? -19.287 -14.293 12.340 1.00 91.50 325 LEU A C 1
ATOM 2505 O O . LEU A 1 325 ? -18.524 -15.146 12.786 1.00 91.50 325 LEU A O 1
ATOM 2509 N N . VAL A 1 326 ? -19.571 -13.170 13.008 1.00 91.94 326 VAL A N 1
ATOM 2510 C CA . VAL A 1 326 ? -19.076 -12.877 14.361 1.00 91.94 326 VAL A CA 1
ATOM 2511 C C . VAL A 1 326 ? -19.549 -13.939 15.348 1.00 91.94 326 VAL A C 1
ATOM 2513 O O . VAL A 1 326 ? -18.728 -14.462 16.089 1.00 91.94 326 VAL A O 1
ATOM 2516 N N . MET A 1 327 ? -20.828 -14.311 15.341 1.00 91.25 327 MET A N 1
ATOM 2517 C CA . MET A 1 327 ? -21.358 -15.327 16.259 1.00 91.25 327 MET A CA 1
ATOM 2518 C C . MET A 1 327 ? -20.729 -16.712 16.048 1.00 91.25 327 MET A C 1
ATOM 2520 O O . MET A 1 327 ? -20.538 -17.455 17.012 1.00 91.25 327 MET A O 1
ATOM 2524 N N . VAL A 1 328 ? -20.378 -17.058 14.804 1.00 92.44 328 VAL A N 1
ATOM 2525 C CA . VAL A 1 328 ? -19.667 -18.308 14.481 1.00 92.44 328 VAL A CA 1
ATOM 2526 C C . VAL A 1 328 ? -18.223 -18.273 14.984 1.00 92.44 328 VAL A C 1
ATOM 2528 O O . VAL A 1 328 ? -17.761 -19.235 15.597 1.00 92.44 328 VAL A O 1
ATOM 2531 N N . GLU A 1 329 ? -17.504 -17.176 14.740 1.00 92.81 329 GLU A N 1
ATOM 2532 C CA . GLU A 1 329 ? -16.092 -17.046 15.125 1.00 92.81 329 GLU A CA 1
ATOM 2533 C C . GLU A 1 329 ? -15.888 -16.766 16.621 1.00 92.81 329 GLU A C 1
ATOM 2535 O O . GLU A 1 329 ? -14.845 -17.114 17.182 1.00 92.81 329 GLU A O 1
ATOM 2540 N N . PHE A 1 330 ? -16.892 -16.175 17.270 1.00 91.31 330 PHE A N 1
ATOM 2541 C CA . PHE A 1 330 ? -16.899 -15.785 18.675 1.00 91.31 330 PHE A CA 1
ATOM 2542 C C . PHE A 1 330 ? -18.181 -16.286 19.362 1.00 91.31 330 PHE A C 1
ATOM 2544 O O . PHE A 1 330 ? -19.147 -15.535 19.512 1.00 91.31 330 PHE A O 1
ATOM 2551 N N . PRO A 1 331 ? -18.215 -17.547 19.828 1.00 89.62 331 PRO A N 1
ATOM 2552 C CA . PRO A 1 331 ? -19.354 -18.052 20.587 1.00 89.62 331 PRO A CA 1
ATOM 2553 C C . PRO A 1 331 ? -19.602 -17.203 21.846 1.00 89.62 331 PRO A C 1
ATOM 2555 O O . PRO A 1 331 ? -18.726 -17.092 22.705 1.00 89.62 331 PRO A O 1
ATOM 2558 N N . GLY A 1 332 ? -20.791 -16.602 21.955 1.00 87.44 332 GLY A N 1
ATOM 2559 C CA . GLY A 1 332 ? -21.123 -15.662 23.035 1.00 87.44 332 GLY A CA 1
ATOM 2560 C C . GLY A 1 332 ? -20.525 -14.264 22.848 1.00 87.44 332 GLY A C 1
ATOM 2561 O O . GLY A 1 332 ? -20.141 -13.624 23.832 1.00 87.44 332 GLY A O 1
ATOM 2562 N N . ALA A 1 333 ? -20.397 -13.815 21.595 1.00 90.25 333 ALA A N 1
ATOM 2563 C CA . ALA A 1 333 ? -19.918 -12.483 21.253 1.00 90.25 333 ALA A CA 1
ATOM 2564 C C . ALA A 1 333 ? -20.725 -11.387 21.963 1.00 90.25 333 ALA A C 1
ATOM 2566 O O . ALA A 1 333 ? -21.948 -11.455 22.078 1.00 90.25 333 ALA A O 1
ATOM 2567 N N . ARG A 1 334 ? -20.019 -10.359 22.432 1.00 90.25 334 ARG A N 1
ATOM 2568 C CA . ARG A 1 334 ? -20.604 -9.234 23.161 1.00 90.25 334 ARG A CA 1
ATOM 2569 C C . ARG A 1 334 ? -19.782 -7.974 22.960 1.00 90.25 334 ARG A C 1
ATOM 2571 O O . ARG A 1 334 ? -18.565 -8.046 22.787 1.00 90.25 334 ARG A O 1
ATOM 2578 N N . PHE A 1 335 ? -20.438 -6.825 23.041 1.00 88.88 335 PHE A N 1
ATOM 2579 C CA . PHE A 1 335 ? -19.762 -5.534 23.034 1.00 88.88 335 PHE A CA 1
ATOM 2580 C C . PHE A 1 335 ? -19.398 -5.117 24.461 1.00 88.88 335 PHE A C 1
ATOM 2582 O O . PHE A 1 335 ? -20.221 -5.174 25.380 1.00 88.88 335 PHE A O 1
ATOM 2589 N N . GLU A 1 336 ? -18.160 -4.664 24.649 1.00 89.00 336 GLU A N 1
ATOM 2590 C CA . GLU A 1 336 ? -17.644 -4.185 25.931 1.00 89.00 336 GLU A CA 1
ATOM 2591 C C . GLU A 1 336 ? -16.890 -2.868 25.770 1.00 89.00 336 GLU A C 1
ATOM 2593 O O . GLU A 1 336 ? -16.241 -2.609 24.758 1.00 89.00 336 GLU A O 1
ATOM 2598 N N . MET A 1 337 ? -16.928 -2.039 26.810 1.00 84.06 337 MET A N 1
ATOM 2599 C CA . MET A 1 337 ? -16.004 -0.917 26.934 1.00 84.06 337 MET A CA 1
ATOM 2600 C C . MET A 1 337 ? -14.614 -1.403 27.357 1.00 84.06 337 MET A C 1
ATOM 2602 O O . MET A 1 337 ? -14.482 -2.412 28.043 1.00 84.06 337 MET A O 1
ATOM 2606 N N . ALA A 1 338 ? -13.579 -0.599 27.102 1.00 78.56 338 ALA A N 1
ATOM 2607 C CA . ALA A 1 338 ? -12.192 -0.899 27.488 1.00 78.56 338 ALA A CA 1
ATOM 2608 C C . ALA A 1 338 ? -11.975 -1.189 28.993 1.00 78.56 338 ALA A C 1
ATOM 2610 O O . ALA A 1 338 ? -10.945 -1.733 29.378 1.00 78.56 338 ALA A O 1
ATOM 2611 N N . ARG A 1 339 ? -12.924 -0.812 29.861 1.00 80.75 339 ARG A N 1
ATOM 2612 C CA . ARG A 1 339 ? -12.902 -1.097 31.308 1.00 80.75 339 ARG A CA 1
ATOM 2613 C C . ARG A 1 339 ? -13.687 -2.362 31.699 1.00 80.75 339 ARG A C 1
ATOM 2615 O O . ARG A 1 339 ? -13.919 -2.571 32.884 1.00 80.75 339 ARG A O 1
ATOM 2622 N N . GLY A 1 340 ? -14.125 -3.162 30.725 1.00 80.69 340 GLY A N 1
ATOM 2623 C CA . GLY A 1 340 ? -14.888 -4.399 30.927 1.00 80.69 340 GLY A CA 1
ATOM 2624 C C . GLY A 1 340 ? -16.379 -4.195 31.217 1.00 80.69 340 GLY A C 1
ATOM 2625 O O . GLY A 1 340 ? -17.058 -5.124 31.643 1.00 80.69 340 GLY A O 1
ATOM 2626 N N . GLN A 1 341 ? -16.912 -2.983 31.026 1.00 84.81 341 GLN A N 1
ATOM 2627 C CA . GLN A 1 341 ? -18.348 -2.744 31.173 1.00 84.81 341 GLN A CA 1
ATOM 2628 C C . GLN A 1 341 ? -19.088 -3.270 29.940 1.00 84.81 341 GLN A C 1
ATOM 2630 O O . GLN A 1 341 ? -18.796 -2.850 28.820 1.00 84.81 341 GLN A O 1
ATOM 2635 N N . ARG A 1 342 ? -20.055 -4.164 30.157 1.00 88.00 342 ARG A N 1
ATOM 2636 C CA . ARG A 1 342 ? -20.866 -4.773 29.096 1.00 88.00 342 ARG A CA 1
ATOM 2637 C C . ARG A 1 342 ? -21.819 -3.749 28.477 1.00 88.00 342 ARG A C 1
ATOM 2639 O O . ARG A 1 342 ? -22.511 -3.041 29.209 1.00 88.00 342 ARG A O 1
ATOM 2646 N N . LEU A 1 343 ? -21.863 -3.709 27.147 1.00 85.25 343 LEU A N 1
ATOM 2647 C CA . LEU A 1 343 ? -22.801 -2.902 26.359 1.00 85.25 343 LEU A CA 1
ATOM 2648 C C . LEU A 1 343 ? -23.993 -3.723 25.853 1.00 85.25 343 LEU A C 1
ATOM 2650 O O . LEU A 1 343 ? -25.080 -3.176 25.715 1.00 85.25 343 LEU A O 1
ATOM 2654 N N . GLY A 1 344 ? -23.807 -5.023 25.630 1.00 85.94 344 GLY A N 1
ATOM 2655 C CA . GLY A 1 344 ? -24.855 -5.935 25.171 1.00 85.94 344 GLY A CA 1
ATOM 2656 C C . GLY A 1 344 ? -24.258 -7.191 24.547 1.00 85.94 344 GLY A C 1
ATOM 2657 O O . GLY A 1 344 ? -23.071 -7.200 24.210 1.00 85.94 344 GLY A O 1
ATOM 2658 N N . ASP A 1 345 ? -25.066 -8.241 24.443 1.00 89.00 345 ASP A N 1
ATOM 2659 C CA . ASP A 1 345 ? -24.728 -9.427 23.649 1.00 89.00 345 ASP A CA 1
ATOM 2660 C C . ASP A 1 345 ? -25.038 -9.185 22.175 1.00 89.00 345 ASP A C 1
ATOM 2662 O O . ASP A 1 345 ? -25.731 -8.224 21.846 1.00 89.00 345 ASP A O 1
ATOM 2666 N N . ILE A 1 346 ? -24.462 -10.021 21.314 1.00 87.81 346 ILE A N 1
ATOM 2667 C CA . ILE A 1 346 ? -24.748 -10.037 19.883 1.00 87.81 346 ILE A CA 1
ATOM 2668 C C . ILE A 1 346 ? -25.634 -11.246 19.591 1.00 87.81 346 ILE A C 1
ATOM 2670 O O . ILE A 1 346 ? -25.202 -12.382 19.802 1.00 87.81 346 ILE A O 1
ATOM 2674 N N . ASP A 1 347 ? -26.828 -10.988 19.068 1.00 85.50 347 ASP A N 1
ATOM 2675 C CA . ASP A 1 347 ? -27.849 -11.987 18.756 1.00 85.50 347 ASP A CA 1
ATOM 2676 C C . ASP A 1 347 ? -28.208 -12.003 17.254 1.00 85.50 347 ASP A C 1
ATOM 2678 O O . ASP A 1 347 ? -27.917 -11.075 16.500 1.00 85.50 347 ASP A O 1
ATOM 2682 N N . ASP A 1 348 ? -28.891 -13.062 16.802 1.00 79.56 348 ASP A N 1
ATOM 2683 C CA . ASP A 1 348 ? -29.269 -13.266 15.387 1.00 79.56 348 ASP A CA 1
ATOM 2684 C C . ASP A 1 348 ? -30.195 -12.171 14.817 1.00 79.56 348 ASP A C 1
ATOM 2686 O O . ASP A 1 348 ? -30.286 -11.989 13.595 1.00 79.56 348 ASP A O 1
ATOM 2690 N N . ASP A 1 349 ? -30.908 -11.462 15.694 1.00 79.31 349 ASP A N 1
ATOM 2691 C CA . ASP A 1 349 ? -31.803 -10.366 15.326 1.00 79.31 349 ASP A CA 1
ATOM 2692 C C . ASP A 1 349 ? -31.066 -9.026 15.149 1.00 79.31 349 ASP A C 1
ATOM 2694 O O . ASP A 1 349 ? -31.642 -8.085 14.587 1.00 79.31 349 ASP A O 1
ATOM 2698 N N . ASP A 1 350 ? -29.788 -8.948 15.540 1.00 78.31 350 ASP A N 1
ATOM 2699 C CA . ASP A 1 350 ? -28.971 -7.750 15.387 1.00 78.31 350 ASP A CA 1
ATOM 2700 C C . ASP A 1 350 ? -28.546 -7.533 13.923 1.00 78.31 350 ASP A C 1
ATOM 2702 O O . ASP A 1 350 ? -28.113 -8.435 13.199 1.00 78.31 350 ASP A O 1
ATOM 2706 N N . GLY A 1 351 ? -28.669 -6.285 13.463 1.00 69.19 351 GLY A N 1
ATOM 2707 C CA . GLY A 1 351 ? -28.321 -5.862 12.105 1.00 69.19 351 GLY A CA 1
ATOM 2708 C C . GLY A 1 351 ? -29.512 -5.322 11.311 1.00 69.19 351 GLY A C 1
ATOM 2709 O O . GLY A 1 351 ? -30.552 -5.973 11.153 1.00 69.19 351 GLY A O 1
ATOM 2710 N N . CYS A 1 352 ? -29.337 -4.115 10.769 1.00 66.88 352 CYS A N 1
ATOM 2711 C CA . CYS A 1 352 ? -30.315 -3.460 9.903 1.00 66.88 352 CYS A CA 1
ATOM 2712 C C . CYS A 1 352 ? -30.484 -4.230 8.579 1.00 66.88 352 CYS A C 1
ATOM 2714 O O . CYS A 1 352 ? -29.528 -4.831 8.081 1.00 66.88 352 CYS A O 1
ATOM 2716 N N . ARG A 1 353 ? -31.706 -4.215 8.029 1.00 54.28 353 ARG A N 1
ATOM 2717 C CA . ARG A 1 353 ? -32.027 -4.800 6.715 1.00 54.28 353 ARG A CA 1
ATOM 2718 C C . ARG A 1 353 ? -31.463 -3.997 5.555 1.00 54.28 353 ARG A C 1
ATOM 2720 O O . ARG A 1 353 ? -31.470 -2.750 5.661 1.00 54.28 353 ARG A O 1
#